Protein 6DRS (pdb70)

Organism: Aspergillus flavus (strain ATCC 200026 / FGSC A1120 / IAM 13836 / NRRL 3357 / JCM 12722 / SRRC 167) (NCBI:txid332952)

B-factor: mean 26.04, std 14.78, range [8.9, 120.55]

Foldseek 3Di:
DDAAEEAEAEWEWDQDPVGTFTFAADPLEGLDPDFVVVVVLVVLQQQDFPDPLAAEEEEEEQSVQVRPDLQCPPPFNHEYEYADQCQPVVVVVNVVSVVSNCVVVVVVVVVCVVVPHDDDDGHGYHYHYAHADVRSVVVCCVPQPPNYGHYYHHDDQVNLVVVVVDDDRWYKYKYKYKFFDADVPHTDGTDHPGTHPDDVCQVVVPQKDWDAQVVVCVSRVHRFHQDWDDRPRMTIHITMITGD

InterPro domains:
  IPR001796 Dihydrofolate reductase domain [PF00186] (25-104)
  IPR001796 Dihydrofolate reductase domain [PS51330] (6-246)
  IPR001796 Dihydrofolate reductase domain [cd00209] (7-228)
  IPR012259 Dihydrofolate reductase [PTHR48069] (8-246)
  IPR017925 Dihydrofolate reductase conserved site [PS00075] (25-48)
  IPR024072 Dihydrofolate reductase-like domain superfamily [G3DSA:3.40.430.10] (3-247)
  IPR024072 Dihydrofolate reductase-like domain superfamily [SSF53597] (24-247)

Nearest PDB structures (foldseek):
  6dtc-assembly1_A  TM=1.003E+00  e=7.204E-50  Aspergillus flavus NRRL3357
  6vcj-assembly4_D  TM=8.812E-01  e=6.730E-15  Homo sapiens
  3ghc-assembly1_A  TM=8.704E-01  e=1.300E-14  Homo sapiens
  3l3r-assembly1_A  TM=8.760E-01  e=2.227E-14  Homo sapiens
  3nxo-assembly1_A  TM=8.693E-01  e=1.976E-14  Homo sapiens

Sequence (244 aa):
PTNPLTLIVATTPIPTREKTLLGIGLNGTTLPWPRIKADMSFFARVTTRPPRPGTTNAMIMGRKTYDSVPKSLRPLGKRINVIVTRDVEGVSKRVAEELKEKRAKMAAAAAAATSAGENKEEGPITDAIVSSGLEAALEDVEEKFKGGLGSVFVIGGAEIYATALGLGGRPVRIVMTNVEKKGVDGEKAVFECDTFFPIDEELLMEKGWRKVSAEEVTEWVGEPVSGEWKDEGEVRIQMVGYERV

Solvent-accessible surface area: 13176 Å² total; per-residue (Å²): 190,88,109,44,0,5,0,7,11,18,0,3,34,25,90,51,233,135,92,35,41,5,0,17,8,41,121,61,83,86,15,16,102,145,7,144,23,16,70,49,7,46,40,104,2,0,25,75,47,74,116,130,50,7,8,0,0,0,0,1,7,86,138,30,2,51,50,21,85,140,62,102,22,0,30,14,113,17,0,1,0,0,17,14,227,70,46,122,35,15,38,156,78,3,61,128,14,23,159,94,30,107,54,89,60,65,66,61,62,64,62,34,77,98,76,73,110,146,184,152,148,42,32,86,7,10,10,29,22,2,77,19,6,115,26,0,16,116,58,0,78,120,118,38,142,56,29,18,13,39,8,10,0,17,1,18,22,113,18,6,47,62,0,25,64,29,74,97,50,79,3,46,0,0,2,2,26,0,32,57,79,33,130,131,74,129,99,66,69,18,129,16,80,48,63,5,55,24,13,54,69,2,74,122,87,159,42,13,86,98,10,54,38,125,49,1,40,121,47,5,47,24,122,15,76,25,114,83,82,96,54,63,143,10,66,0,24,10,6,0,13,51,90,133

Secondary structure (DSSP, 8-state):
-PPPEEEEEEEEEEE-SS-EEEEEEBTTB-SSS--HHHHHHHHHHHH--SSTT-EEEEEEEHHHHHHS-GGG-SPTTSEEEEE-S-HHHHHHHHHHHHHHHHHHHHHHHHHHHHTTPPP------EEEEESSHHHHHHHHHHHHGGGEEEEEEEE-HHHHHHHHHS----EEEEEEEEEEPPSSS-------SEE-S--HHHHTTSSEEEPPHHHHHHHHTS------EEETTEEEEEEEEEE-

Structure (mmCIF, N/CA/C/O backbone):
data_6DRS
#
_entry.id   6DRS
#
_cell.length_a   77.720
_cell.length_b   77.720
_cell.length_c   120.630
_cell.angle_alpha   90.000
_cell.angle_beta   90.000
_cell.angle_gamma   120.000
#
_symmetry.space_group_name_H-M   'P 31 2 1'
#
loop_
_entity.id
_entity.type
_entity.pdbx_description
1 polymer 'Dihydrofolate reductase, putative'
2 non-polymer 'SULFATE ION'
3 non-polymer 3-{[(3R)-7,9-diamino-3-methyl-2,3-dihydrofuro[2,3-f]quinazolin-4-yl]oxy}benzonitrile
4 non-polymer 'NADP NICOTINAMIDE-ADENINE-DINUCLEOTIDE PHOSPHATE'
5 water water
#
loop_
_atom_site.group_PDB
_atom_site.id
_atom_site.type_symbol
_atom_site.label_atom_id
_atom_site.label_alt_id
_atom_site.label_comp_id
_atom_site.label_asym_id
_atom_site.label_entity_id
_atom_site.label_seq_id
_atom_site.pdbx_PDB_ins_code
_atom_site.Cartn_x
_atom_site.Cartn_y
_atom_site.Cartn_z
_atom_site.occupancy
_atom_site.B_iso_or_equiv
_atom_site.auth_seq_id
_atom_site.auth_comp_id
_atom_site.auth_asym_id
_atom_site.auth_atom_id
_atom_site.pdbx_PDB_model_num
ATOM 1 N N . PRO A 1 3 ? 15.908 11.589 -12.193 1.00 52.13 3 PRO A N 1
ATOM 2 C CA . PRO A 1 3 ? 15.465 10.184 -12.156 1.00 51.37 3 PRO A CA 1
ATOM 3 C C . PRO A 1 3 ? 16.422 9.308 -11.325 1.00 52.10 3 PRO A C 1
ATOM 4 O O . PRO A 1 3 ? 17.615 9.624 -11.207 1.00 55.17 3 PRO A O 1
ATOM 8 N N . THR A 1 4 ? 15.913 8.210 -10.767 1.00 51.21 4 THR A N 1
ATOM 9 C CA . THR A 1 4 ? 16.623 7.520 -9.664 1.00 48.23 4 THR A CA 1
ATOM 10 C C . THR A 1 4 ? 17.356 6.264 -10.177 1.00 43.22 4 THR A C 1
ATOM 11 O O . THR A 1 4 ? 16.850 5.536 -11.044 1.00 42.73 4 THR A O 1
ATOM 15 N N . ASN A 1 5 ? 18.556 6.041 -9.637 1.00 36.06 5 ASN A N 1
ATOM 16 C CA . ASN A 1 5 ? 19.521 5.086 -10.179 1.00 37.79 5 ASN A CA 1
ATOM 17 C C . ASN A 1 5 ? 18.952 3.664 -10.135 1.00 35.23 5 ASN A C 1
ATOM 18 O O . ASN A 1 5 ? 18.152 3.340 -9.267 1.00 34.58 5 ASN A O 1
ATOM 23 N N . PRO A 1 6 ? 19.349 2.813 -11.091 1.00 34.64 6 PRO A N 1
ATOM 24 C CA . PRO A 1 6 ? 18.739 1.484 -11.127 1.00 31.69 6 PRO A CA 1
ATOM 25 C C . PRO A 1 6 ? 19.239 0.598 -9.973 1.00 31.00 6 PRO A C 1
ATOM 26 O O . PRO A 1 6 ? 20.379 0.769 -9.478 1.00 31.87 6 PRO A O 1
ATOM 30 N N . LEU A 1 7 ? 18.390 -0.331 -9.545 1.00 28.99 7 LEU A N 1
ATOM 31 C CA . LEU A 1 7 ? 18.793 -1.338 -8.554 1.00 25.96 7 LEU A CA 1
ATOM 32 C C . LEU A 1 7 ? 18.979 -2.674 -9.280 1.00 22.22 7 LEU A C 1
ATOM 33 O O . LEU A 1 7 ? 18.111 -3.108 -10.028 1.00 21.78 7 LEU A O 1
ATOM 38 N N . THR A 1 8 ? 20.138 -3.280 -9.139 1.00 19.01 8 THR A N 1
ATOM 39 C CA . THR A 1 8 ? 20.392 -4.499 -9.875 1.00 18.47 8 THR A CA 1
ATOM 40 C C . THR A 1 8 ? 20.452 -5.671 -8.884 1.00 16.42 8 THR A C 1
ATOM 41 O O . THR A 1 8 ? 21.294 -5.682 -7.993 1.00 15.50 8 THR A O 1
ATOM 45 N N . LEU A 1 9 ? 19.548 -6.633 -9.050 1.00 15.77 9 LEU A N 1
ATOM 46 C CA . LEU A 1 9 ? 19.650 -7.966 -8.422 1.00 14.64 9 LEU A CA 1
ATOM 47 C C . LEU A 1 9 ? 20.546 -8.849 -9.297 1.00 14.29 9 LEU A C 1
ATOM 48 O O . LEU A 1 9 ? 20.367 -8.910 -10.526 1.00 16.60 9 LEU A O 1
ATOM 53 N N . ILE A 1 10 ? 21.544 -9.485 -8.698 1.00 13.10 10 ILE A N 1
ATOM 54 C CA . ILE A 1 10 ? 22.344 -10.438 -9.435 1.00 11.74 10 ILE A CA 1
ATOM 55 C C . ILE A 1 10 ? 22.270 -11.780 -8.709 1.00 11.61 10 ILE A C 1
ATOM 56 O O . ILE A 1 10 ? 22.419 -11.843 -7.460 1.00 11.36 10 ILE A O 1
ATOM 61 N N . VAL A 1 11 ? 22.073 -12.830 -9.498 1.00 11.42 11 VAL A N 1
ATOM 62 C CA . VAL A 1 11 ? 21.709 -14.159 -8.954 1.00 11.43 11 VAL A CA 1
ATOM 63 C C . VAL A 1 11 ? 22.141 -15.231 -9.948 1.00 11.73 11 VAL A C 1
ATOM 64 O O . VAL A 1 11 ? 22.173 -14.971 -11.159 1.00 12.16 11 VAL A O 1
ATOM 68 N N . ALA A 1 12 ? 22.497 -16.415 -9.444 1.00 12.81 12 ALA A N 1
ATOM 69 C CA . ALA A 1 12 ? 22.590 -17.624 -10.278 1.00 14.25 12 ALA A CA 1
ATOM 70 C C . ALA A 1 12 ? 21.394 -18.536 -9.944 1.00 15.79 12 ALA A C 1
ATOM 71 O O . ALA A 1 12 ? 21.074 -18.729 -8.765 1.00 16.80 12 ALA A O 1
ATOM 73 N N . THR A 1 13 ? 20.655 -18.998 -10.958 1.00 16.25 13 THR A N 1
ATOM 74 C CA . THR A 1 13 ? 19.535 -19.919 -10.713 1.00 16.34 13 THR A CA 1
ATOM 75 C C . THR A 1 13 ? 19.721 -21.226 -11.495 1.00 16.60 13 THR A C 1
ATOM 76 O O . THR A 1 13 ? 20.484 -21.278 -12.487 1.00 17.74 13 THR A O 1
ATOM 80 N N . THR A 1 14 ? 19.056 -22.271 -10.981 1.00 15.65 14 THR A N 1
ATOM 81 C CA . THR A 1 14 ? 18.960 -23.575 -11.638 1.00 16.00 14 THR A CA 1
ATOM 82 C C . THR A 1 14 ? 17.471 -23.954 -11.778 1.00 16.98 14 THR A C 1
ATOM 83 O O . THR A 1 14 ? 16.690 -23.810 -10.800 1.00 16.52 14 THR A O 1
ATOM 87 N N . PRO A 1 15 ? 17.041 -24.371 -12.996 1.00 16.08 15 PRO A N 1
ATOM 88 C CA . PRO A 1 15 ? 15.608 -24.677 -13.166 1.00 17.09 15 PRO A CA 1
ATOM 89 C C . PRO A 1 15 ? 15.211 -26.035 -12.563 1.00 16.62 15 PRO A C 1
ATOM 90 O O . PRO A 1 15 ? 15.913 -27.054 -12.765 1.00 18.05 15 PRO A O 1
ATOM 94 N N . ILE A 1 16 ? 14.115 -26.012 -11.819 1.00 16.97 16 ILE A N 1
ATOM 95 C CA . ILE A 1 16 ? 13.501 -27.211 -11.235 1.00 17.19 16 ILE A CA 1
ATOM 96 C C . ILE A 1 16 ? 12.052 -27.321 -11.721 1.00 18.17 16 ILE A C 1
ATOM 97 O O . ILE A 1 16 ? 11.138 -26.666 -11.195 1.00 19.09 16 ILE A O 1
ATOM 102 N N . PRO A 1 17 ? 11.830 -28.154 -12.743 1.00 20.51 17 PRO A N 1
ATOM 103 C CA . PRO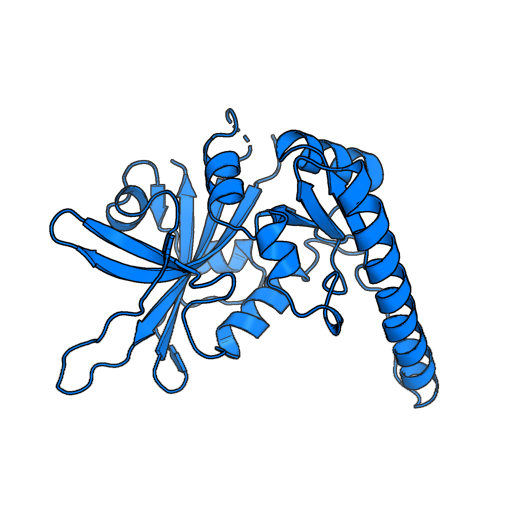 A 1 17 ? 10.442 -28.276 -13.254 1.00 23.04 17 PRO A CA 1
ATOM 104 C C . PRO A 1 17 ? 9.602 -28.968 -12.175 1.00 24.36 17 PRO A C 1
ATOM 105 O O . PRO A 1 17 ? 10.013 -29.994 -11.661 1.00 23.65 17 PRO A O 1
ATOM 109 N N . THR A 1 18 ? 8.500 -28.357 -11.785 1.00 27.96 18 THR A N 1
ATOM 110 C CA . THR A 1 18 ? 7.522 -29.060 -10.971 1.00 33.88 18 THR A CA 1
ATOM 111 C C . THR A 1 18 ? 6.222 -29.164 -11.779 1.00 42.38 18 THR A C 1
ATOM 112 O O . THR A 1 18 ? 6.122 -28.541 -12.849 1.00 45.60 18 THR A O 1
ATOM 116 N N . ARG A 1 19 ? 5.235 -29.917 -11.281 1.00 46.43 19 ARG A N 1
ATOM 117 C CA . ARG A 1 19 ? 3.959 -30.066 -11.994 1.00 49.06 19 ARG A CA 1
ATOM 118 C C . ARG A 1 19 ? 3.366 -28.682 -12.312 1.00 48.00 19 ARG A C 1
ATOM 119 O O . ARG A 1 19 ? 2.945 -28.443 -13.435 1.00 49.71 19 ARG A O 1
ATOM 127 N N . GLU A 1 20 ? 3.381 -27.763 -11.352 1.00 46.86 20 GLU A N 1
ATOM 128 C CA . GLU A 1 20 ? 2.682 -26.471 -11.473 1.00 47.09 20 GLU A CA 1
ATOM 129 C C . GLU A 1 20 ? 3.551 -25.424 -12.193 1.00 45.04 20 GLU A C 1
ATOM 130 O O . GLU A 1 20 ? 3.020 -24.610 -12.929 1.00 45.17 20 GLU A O 1
ATOM 136 N N . LYS A 1 21 ? 4.872 -25.419 -12.001 1.00 42.00 21 LYS A N 1
ATOM 137 C CA . LYS A 1 21 ? 5.724 -24.394 -12.639 1.00 35.45 21 LYS A CA 1
ATOM 138 C C . LYS A 1 21 ? 7.191 -24.808 -12.540 1.00 31.39 21 LYS A C 1
ATOM 139 O O . LYS A 1 21 ? 7.536 -25.673 -11.743 1.00 33.46 21 LYS A O 1
ATOM 145 N N . THR A 1 22 ? 8.042 -24.216 -13.366 1.00 27.04 22 THR A N 1
ATOM 146 C CA . THR A 1 22 ? 9.465 -24.345 -13.159 1.00 24.61 22 THR A CA 1
ATOM 147 C C . THR A 1 22 ? 9.891 -23.390 -12.040 1.00 24.77 22 THR A C 1
ATOM 148 O O . THR A 1 22 ? 9.691 -22.170 -12.138 1.00 27.13 22 THR A O 1
ATOM 152 N N . LEU A 1 23 ? 10.459 -23.950 -10.977 1.00 22.23 23 LEU A N 1
ATOM 153 C CA . LEU A 1 23 ? 11.070 -23.155 -9.901 1.00 20.57 23 LEU A CA 1
ATOM 154 C C . LEU A 1 23 ? 12.515 -22.820 -10.307 1.00 19.94 23 LEU A C 1
ATOM 155 O O . LEU A 1 23 ? 13.108 -23.492 -11.196 1.00 20.51 23 LEU A O 1
ATOM 160 N N . LEU A 1 24 ? 13.065 -21.780 -9.666 1.00 18.37 24 LEU A N 1
ATOM 161 C CA . LEU A 1 24 ? 14.459 -21.350 -9.900 1.00 17.82 24 LEU A CA 1
ATOM 162 C C . LEU A 1 24 ? 15.242 -21.519 -8.586 1.00 16.84 24 LEU A C 1
ATOM 163 O O . LEU A 1 24 ? 15.124 -20.699 -7.672 1.00 17.03 24 LEU A O 1
ATOM 168 N N . GLY A 1 25 ? 15.965 -22.624 -8.470 1.00 15.72 25 GLY A N 1
ATOM 169 C CA . GLY A 1 25 ? 16.619 -22.948 -7.224 1.00 14.86 25 GLY A CA 1
ATOM 170 C C . GLY A 1 25 ? 17.917 -22.163 -7.111 1.00 14.63 25 GLY A C 1
ATOM 171 O O . GLY A 1 25 ? 18.642 -22.029 -8.112 1.00 14.54 25 GLY A O 1
ATOM 172 N N . ILE A 1 26 ? 18.209 -21.661 -5.911 1.00 14.32 26 ILE A N 1
ATOM 173 C CA . ILE A 1 26 ? 19.375 -20.785 -5.695 1.00 15.46 26 ILE A CA 1
ATOM 174 C C . ILE A 1 26 ? 20.238 -21.285 -4.530 1.00 15.71 26 ILE A C 1
ATOM 175 O O . ILE A 1 26 ? 21.419 -20.962 -4.504 1.00 16.98 26 ILE A O 1
ATOM 180 N N . GLY A 1 27 ? 19.694 -22.097 -3.618 1.00 14.47 27 GLY A N 1
ATOM 181 C CA . GLY A 1 27 ? 20.433 -22.461 -2.406 1.00 13.53 27 GLY A CA 1
ATOM 182 C C . GLY A 1 27 ? 19.996 -23.789 -1.800 1.00 13.87 27 GLY A C 1
ATOM 183 O O . GLY A 1 27 ? 18.847 -24.233 -1.979 1.00 14.84 27 GLY A O 1
ATOM 184 N N . LEU A 1 28 ? 20.907 -24.418 -1.069 1.00 13.26 28 LEU A N 1
ATOM 185 C CA . LEU A 1 28 ? 20.644 -25.670 -0.330 1.00 13.32 28 LEU A CA 1
ATOM 186 C C . LEU A 1 28 ? 21.518 -25.651 0.928 1.00 13.18 28 LEU A C 1
ATOM 187 O O . LEU A 1 28 ? 22.738 -25.519 0.813 1.00 12.38 28 LEU A O 1
ATOM 192 N N . ASN A 1 29 ? 20.898 -25.813 2.097 1.00 14.38 29 ASN A N 1
ATOM 193 C CA . ASN A 1 29 ? 21.658 -26.031 3.361 1.00 14.65 29 ASN A CA 1
ATOM 194 C C . ASN A 1 29 ? 22.600 -24.839 3.623 1.00 15.65 29 ASN A C 1
ATOM 195 O O . ASN A 1 29 ? 23.755 -25.039 3.988 1.00 16.11 29 ASN A O 1
ATOM 200 N N . GLY A 1 30 ? 22.122 -23.617 3.372 1.00 16.54 30 GLY A N 1
ATOM 201 C CA . GLY A 1 30 ? 22.870 -22.382 3.647 1.00 17.02 30 GLY A CA 1
ATOM 202 C C . GLY A 1 30 ? 24.046 -22.139 2.705 1.00 17.69 30 GLY A C 1
ATOM 203 O O . GLY A 1 30 ? 24.826 -21.230 2.954 1.00 23.07 30 GLY A O 1
ATOM 204 N N . THR A 1 31 ? 24.220 -22.916 1.652 1.00 15.93 31 THR A N 1
ATOM 205 C CA A THR A 1 31 ? 25.253 -22.676 0.638 0.50 15.99 31 THR A CA 1
ATOM 206 C CA B THR A 1 31 ? 25.235 -22.572 0.640 0.50 15.59 31 THR A CA 1
ATOM 207 C C . THR A 1 31 ? 24.600 -22.681 -0.756 1.00 15.15 31 THR A C 1
ATOM 208 O O . THR A 1 31 ? 23.352 -22.658 -0.883 1.00 14.77 31 THR A O 1
ATOM 215 N N . LEU A 1 32 ? 25.416 -22.733 -1.810 1.00 14.55 32 LEU A N 1
ATOM 216 C CA . LEU A 1 32 ? 24.874 -22.848 -3.183 1.00 14.32 32 LEU A CA 1
ATOM 217 C C . LEU A 1 32 ? 24.504 -24.311 -3.454 1.00 14.53 32 LEU A C 1
ATOM 218 O O . LEU A 1 32 ? 24.985 -25.197 -2.768 1.00 13.85 32 LEU A O 1
ATOM 223 N N . PRO A 1 33 ? 23.648 -24.552 -4.476 1.00 15.02 33 PRO A N 1
ATOM 224 C CA . PRO A 1 33 ? 23.201 -25.918 -4.732 1.00 14.91 33 PRO A CA 1
ATOM 225 C C . PRO A 1 33 ? 24.238 -26.768 -5.476 1.00 15.59 33 PRO A C 1
ATOM 226 O O . PRO A 1 33 ? 24.053 -27.968 -5.553 1.00 16.27 33 PRO A O 1
ATOM 230 N N . TRP A 1 34 ? 25.273 -26.170 -6.064 1.00 14.65 34 TRP A N 1
ATOM 231 C CA . TRP A 1 34 ? 26.109 -26.901 -7.024 1.00 14.60 34 TRP A CA 1
ATOM 232 C C . TRP A 1 34 ? 27.573 -26.822 -6.610 1.00 17.24 34 TRP A C 1
ATOM 233 O O . TRP A 1 34 ? 27.972 -25.903 -5.917 1.00 17.61 34 TRP A O 1
ATOM 244 N N . PRO A 1 35 ? 28.389 -27.742 -7.126 1.00 19.01 35 PRO A N 1
ATOM 245 C CA . PRO A 1 35 ? 29.819 -27.587 -6.948 1.00 19.86 35 PRO A CA 1
ATOM 246 C C . PRO A 1 35 ? 30.236 -26.225 -7.531 1.00 21.23 35 PRO A C 1
ATOM 247 O O . PRO A 1 35 ? 29.506 -25.664 -8.341 1.00 21.53 35 PRO A O 1
ATOM 251 N N . ARG A 1 36 ? 31.413 -25.741 -7.150 1.00 21.18 36 ARG A N 1
ATOM 252 C CA . ARG A 1 36 ? 31.907 -24.424 -7.510 1.00 21.78 36 ARG A CA 1
ATOM 253 C C . ARG A 1 36 ? 31.951 -24.252 -9.037 1.00 19.25 36 ARG A C 1
ATOM 254 O O . ARG A 1 36 ? 32.623 -24.989 -9.748 1.00 16.48 36 ARG A O 1
ATOM 262 N N . ILE A 1 37 ? 31.264 -23.230 -9.536 1.00 18.02 37 ILE A N 1
ATOM 263 C CA . ILE A 1 37 ? 31.409 -22.880 -10.945 1.00 17.09 37 ILE A CA 1
ATOM 264 C C . ILE A 1 37 ? 32.369 -21.687 -11.073 1.00 16.84 37 ILE A C 1
ATOM 265 O O . ILE A 1 37 ? 31.958 -20.538 -10.855 1.00 16.52 37 ILE A O 1
ATOM 270 N N . LYS A 1 38 ? 33.610 -21.928 -11.496 1.00 18.02 38 LYS A N 1
ATOM 271 C CA . LYS A 1 38 ? 34.631 -20.848 -11.598 1.00 20.69 38 LYS A CA 1
ATOM 272 C C . LYS A 1 38 ? 34.149 -19.690 -12.485 1.00 19.28 38 LYS A C 1
ATOM 273 O O . LYS A 1 38 ? 34.350 -18.536 -12.122 1.00 20.26 38 LYS A O 1
ATOM 279 N N . ALA A 1 39 ? 33.522 -19.981 -13.623 1.00 16.89 39 ALA A N 1
ATOM 280 C CA . ALA A 1 39 ? 33.094 -18.908 -14.529 1.00 16.65 39 ALA A CA 1
ATOM 281 C C . ALA A 1 39 ? 31.994 -18.043 -13.878 1.00 15.81 39 ALA A C 1
ATOM 282 O O . ALA A 1 39 ? 31.985 -16.820 -14.054 1.00 15.29 39 ALA A O 1
ATOM 284 N N . ASP A 1 40 ? 31.080 -18.635 -13.114 1.00 13.85 40 ASP A N 1
ATOM 285 C CA . ASP A 1 40 ? 30.048 -17.810 -12.465 1.00 13.59 40 ASP A CA 1
ATOM 286 C C . ASP A 1 40 ? 30.656 -16.934 -11.354 1.00 14.78 40 ASP A C 1
ATOM 287 O O . ASP A 1 40 ? 30.302 -15.764 -11.235 1.00 14.06 40 ASP A O 1
ATOM 292 N N . MET A 1 41 ? 31.546 -17.512 -10.553 1.00 15.89 41 MET A N 1
ATOM 293 C CA . MET A 1 41 ? 32.269 -16.858 -9.459 1.00 18.56 41 MET A CA 1
ATOM 294 C C . MET A 1 41 ? 33.059 -15.649 -9.971 1.00 18.50 41 MET A C 1
ATOM 295 O O . MET A 1 41 ? 33.022 -14.581 -9.361 1.00 17.72 41 MET A O 1
ATOM 300 N N . SER A 1 42 ? 33.841 -15.856 -11.032 1.00 17.09 42 SER A N 1
ATOM 301 C CA . SER A 1 42 ? 34.669 -14.777 -11.516 1.00 16.03 42 SER A CA 1
ATOM 302 C C . SER A 1 42 ? 33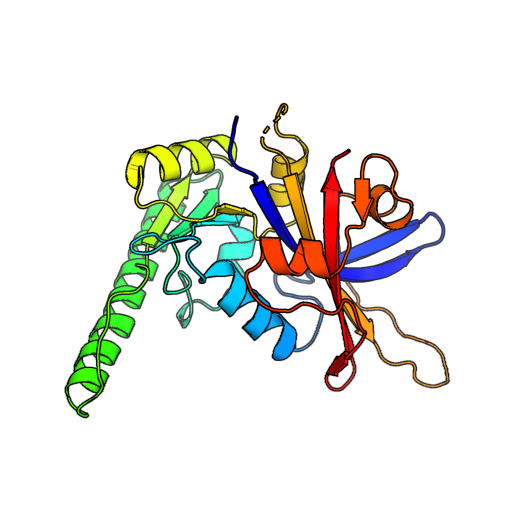.788 -13.680 -12.147 1.00 14.40 42 SER A C 1
ATOM 303 O O . SER A 1 42 ? 34.056 -12.463 -11.997 1.00 13.90 42 SER A O 1
ATOM 306 N N . PHE A 1 43 ? 32.713 -14.104 -12.810 1.00 13.33 43 PHE A N 1
ATOM 307 C CA . PHE A 1 43 ? 31.767 -13.190 -13.394 1.00 12.35 43 PHE A CA 1
ATOM 308 C C . PHE A 1 43 ? 31.120 -12.357 -12.285 1.00 12.48 43 PHE A C 1
ATOM 309 O O . PHE A 1 43 ? 30.996 -11.128 -12.396 1.00 12.15 43 PHE A O 1
ATOM 317 N N . PHE A 1 44 ? 30.699 -13.025 -11.224 1.00 12.39 44 PHE A N 1
ATOM 318 C CA . PHE A 1 44 ? 30.067 -12.323 -10.104 1.00 12.63 44 PHE A CA 1
ATOM 319 C C . PHE A 1 44 ? 31.059 -11.318 -9.506 1.00 12.71 44 PHE A C 1
ATOM 320 O O . PHE A 1 44 ? 30.670 -10.219 -9.165 1.00 12.25 44 PHE A O 1
ATOM 328 N N . ALA A 1 45 ? 32.318 -11.748 -9.376 1.00 12.80 45 ALA A N 1
ATOM 329 C CA . ALA A 1 45 ? 33.346 -10.953 -8.731 1.00 12.91 45 ALA A CA 1
ATOM 330 C C . ALA A 1 45 ? 33.633 -9.704 -9.582 1.00 12.66 45 ALA A C 1
ATOM 331 O O . ALA A 1 45 ? 33.538 -8.580 -9.073 1.00 14.10 45 ALA A O 1
ATOM 333 N N . ARG A 1 46 ? 33.895 -9.900 -10.873 1.00 12.20 46 ARG A N 1
ATOM 334 C CA . ARG A 1 46 ? 34.250 -8.784 -11.783 1.00 11.41 46 ARG A CA 1
ATOM 335 C C . ARG A 1 46 ? 33.096 -7.792 -11.863 1.00 11.10 46 ARG A C 1
ATOM 336 O O . ARG A 1 46 ? 33.311 -6.606 -11.757 1.00 11.64 46 ARG A O 1
ATOM 344 N N . VAL A 1 47 ? 31.881 -8.292 -12.055 1.00 10.40 47 VAL A N 1
ATOM 345 C CA . VAL A 1 47 ? 30.737 -7.437 -12.202 1.00 9.91 47 VAL A CA 1
ATOM 346 C C . VAL A 1 47 ? 30.453 -6.645 -10.923 1.00 10.16 47 VAL A C 1
ATOM 347 O O . VAL A 1 47 ? 30.170 -5.453 -11.009 1.00 10.63 47 VAL A O 1
ATOM 351 N N . THR A 1 48 ? 30.515 -7.272 -9.754 1.00 10.56 48 THR A N 1
ATOM 352 C CA . THR A 1 48 ? 30.088 -6.548 -8.528 1.00 10.45 48 THR A CA 1
ATOM 353 C C . THR A 1 48 ? 31.180 -5.564 -8.099 1.00 10.38 48 THR A C 1
ATOM 354 O O . THR A 1 48 ? 30.898 -4.610 -7.382 1.00 12.31 48 THR A O 1
ATOM 358 N N . THR A 1 49 ? 32.410 -5.795 -8.520 1.00 10.51 49 THR A N 1
ATOM 359 C CA . THR A 1 49 ? 33.557 -4.945 -8.147 1.00 10.87 49 THR A CA 1
ATOM 360 C C . THR A 1 49 ? 33.676 -3.729 -9.080 1.00 11.60 49 THR A C 1
ATOM 361 O O . THR A 1 49 ? 33.945 -2.612 -8.614 1.00 12.05 49 THR A O 1
ATOM 365 N N . ARG A 1 50 ? 33.437 -3.941 -10.371 1.00 11.49 50 ARG A N 1
ATOM 366 C CA . ARG A 1 50 ? 33.710 -2.969 -11.436 1.00 12.23 50 ARG A CA 1
ATOM 367 C C . ARG A 1 50 ? 32.975 -1.637 -11.198 1.00 12.65 50 ARG A C 1
ATOM 368 O O . ARG A 1 50 ? 31.741 -1.567 -11.357 1.00 12.79 50 ARG A O 1
ATOM 376 N N . PRO A 1 51 ? 33.717 -0.543 -10.900 1.00 13.14 51 PRO A N 1
ATOM 377 C CA . PRO A 1 51 ? 33.154 0.804 -10.688 1.00 13.24 51 PRO A CA 1
ATOM 378 C C . PRO A 1 51 ? 32.583 1.376 -11.995 1.00 13.94 51 PRO A C 1
ATOM 379 O O . PRO A 1 51 ? 33.153 1.158 -13.071 1.00 13.52 51 PRO A O 1
ATOM 383 N N . PRO A 1 52 ? 31.440 2.083 -11.910 1.00 14.64 52 PRO A N 1
ATOM 384 C CA . PRO A 1 52 ? 30.826 2.680 -13.099 1.00 16.00 52 PRO A CA 1
ATOM 385 C C . PRO A 1 52 ? 31.568 3.960 -13.529 1.00 18.82 52 PRO A C 1
ATOM 386 O O . PRO A 1 52 ? 31.329 4.453 -14.627 1.00 20.91 52 PRO A O 1
ATOM 390 N N . ARG A 1 53 ? 32.412 4.516 -12.656 1.00 19.89 53 ARG A N 1
ATOM 391 C CA . ARG A 1 53 ? 33.286 5.628 -13.006 1.00 20.87 53 ARG A CA 1
ATOM 392 C C . ARG A 1 53 ? 34.440 5.693 -12.005 1.00 19.76 53 ARG A C 1
ATOM 393 O O . ARG A 1 53 ? 34.361 5.100 -10.935 1.00 19.46 53 ARG A O 1
ATOM 401 N N . PRO A 1 54 ? 35.495 6.452 -12.337 1.00 19.85 54 PRO A N 1
ATOM 402 C CA . PRO A 1 54 ? 36.708 6.431 -11.539 1.00 17.96 54 PRO A CA 1
ATOM 403 C C . PRO A 1 54 ? 36.405 6.969 -10.141 1.00 17.67 54 PRO A C 1
ATOM 404 O O . PRO A 1 54 ? 35.507 7.803 -9.970 1.00 17.28 54 PRO A O 1
ATOM 408 N N . GLY A 1 55 ? 37.108 6.425 -9.152 1.00 18.37 55 GLY A N 1
ATOM 409 C CA . GLY A 1 55 ? 36.998 6.894 -7.774 1.00 18.48 55 GLY A CA 1
ATOM 410 C C . GLY A 1 55 ? 35.689 6.512 -7.106 1.00 18.09 55 GLY A C 1
ATOM 411 O O . GLY A 1 55 ? 35.295 7.185 -6.169 1.00 20.69 55 GLY A O 1
ATOM 412 N N . THR A 1 56 ? 34.991 5.467 -7.568 1.00 16.65 56 THR A N 1
ATOM 413 C CA . THR A 1 56 ? 33.780 5.009 -6.865 1.00 15.20 56 THR A CA 1
ATOM 414 C C . THR A 1 56 ? 33.942 3.546 -6.447 1.00 14.18 56 THR A C 1
ATOM 415 O O . THR A 1 56 ? 34.809 2.829 -6.941 1.00 12.53 56 THR A O 1
ATOM 419 N N . THR A 1 57 ? 33.110 3.140 -5.495 1.00 14.80 57 THR A N 1
ATOM 420 C CA . THR A 1 57 ? 33.116 1.758 -4.998 1.00 14.65 57 THR A CA 1
ATOM 421 C C . THR A 1 57 ? 31.680 1.235 -5.042 1.00 13.94 57 THR A C 1
ATOM 422 O O . THR A 1 57 ? 30.768 1.945 -4.621 1.00 13.67 57 THR A O 1
ATOM 426 N N . ASN A 1 58 ? 31.489 0.019 -5.580 1.00 14.28 58 ASN A N 1
ATOM 427 C CA . ASN A 1 58 ? 30.148 -0.574 -5.608 1.00 14.14 58 ASN A CA 1
ATOM 428 C C . ASN A 1 58 ? 29.818 -1.127 -4.224 1.00 13.95 58 ASN A C 1
ATOM 429 O O . ASN A 1 58 ? 30.753 -1.524 -3.479 1.00 13.54 58 ASN A O 1
ATOM 434 N N . ALA A 1 59 ? 28.517 -1.101 -3.903 1.00 13.16 59 ALA A N 1
ATOM 435 C CA . ALA A 1 59 ? 27.965 -1.746 -2.707 1.00 13.46 59 ALA A CA 1
ATOM 436 C C . ALA A 1 59 ? 27.206 -3.025 -3.121 1.00 14.39 59 ALA A C 1
ATOM 437 O O . ALA A 1 59 ? 26.505 -3.050 -4.172 1.00 14.12 59 ALA A O 1
ATOM 439 N N . MET A 1 60 ? 27.333 -4.074 -2.301 1.00 13.62 60 MET A N 1
ATOM 440 C CA . MET A 1 60 ? 26.467 -5.278 -2.410 1.00 13.39 60 MET A CA 1
ATOM 441 C C . MET A 1 60 ? 25.541 -5.344 -1.187 1.00 13.81 60 MET A C 1
ATOM 442 O O . MET A 1 60 ? 26.002 -5.353 -0.055 1.00 12.95 60 MET A O 1
ATOM 447 N N . ILE A 1 61 ? 24.236 -5.324 -1.400 1.00 14.94 61 ILE A N 1
ATOM 448 C CA . ILE A 1 61 ? 23.348 -5.492 -0.257 1.00 16.08 61 ILE A CA 1
ATOM 449 C C . ILE A 1 61 ? 22.932 -6.966 -0.155 1.00 17.05 61 ILE A C 1
ATOM 450 O O . ILE A 1 61 ? 22.498 -7.555 -1.159 1.00 18.42 61 ILE A O 1
ATOM 455 N N . MET A 1 62 ? 23.111 -7.557 1.035 1.00 15.25 62 MET A N 1
ATOM 456 C CA . MET A 1 62 ? 22.878 -8.993 1.230 1.00 15.73 62 MET A CA 1
ATOM 457 C C . MET A 1 62 ? 22.138 -9.262 2.553 1.00 17.14 62 MET A C 1
ATOM 458 O O . MET A 1 62 ? 22.250 -8.513 3.525 1.00 17.95 62 MET A O 1
ATOM 463 N N . GLY A 1 63 ? 21.365 -10.354 2.597 1.00 18.69 63 GLY A N 1
ATOM 464 C CA . GLY A 1 63 ? 20.803 -10.820 3.870 1.00 16.89 63 GLY A CA 1
ATOM 465 C C . GLY A 1 63 ? 21.890 -11.440 4.742 1.00 16.73 63 GLY A C 1
ATOM 466 O O . GLY A 1 63 ? 22.945 -11.861 4.242 1.00 16.34 63 GLY A O 1
ATOM 467 N N . ARG A 1 64 ? 21.643 -11.505 6.053 1.00 17.39 64 ARG A N 1
ATOM 468 C CA . ARG A 1 64 ? 22.664 -11.992 6.976 1.00 17.76 64 ARG A CA 1
ATOM 469 C C . ARG A 1 64 ? 23.068 -13.439 6.639 1.00 16.77 64 ARG A C 1
ATOM 470 O O . ARG A 1 64 ? 24.241 -13.811 6.805 1.00 16.82 64 ARG A O 1
ATOM 478 N N . LYS A 1 65 ? 22.132 -14.256 6.145 1.00 17.23 65 LYS A N 1
ATOM 479 C CA . LYS A 1 65 ? 22.458 -15.659 5.873 1.00 16.28 65 LYS A CA 1
ATOM 480 C C . LYS A 1 65 ? 23.400 -15.757 4.667 1.00 16.72 65 LYS A C 1
ATOM 481 O O . LYS A 1 65 ? 24.331 -16.588 4.654 1.00 16.04 65 LYS A O 1
ATOM 487 N N . THR A 1 66 ? 23.191 -14.896 3.677 1.00 15.51 66 THR A N 1
ATOM 488 C CA . THR A 1 66 ? 24.084 -14.859 2.520 1.00 15.51 66 THR A CA 1
ATOM 489 C C . THR A 1 66 ? 25.462 -14.366 2.961 1.00 15.03 66 THR A C 1
ATOM 490 O O . THR A 1 66 ? 26.486 -14.934 2.570 1.00 13.22 66 THR A O 1
ATOM 494 N N . TYR A 1 67 ? 25.493 -13.341 3.816 1.00 15.52 67 TYR A N 1
ATOM 495 C CA . TYR A 1 67 ? 26.799 -12.976 4.398 1.00 16.39 67 TYR A CA 1
ATOM 496 C C . TYR A 1 67 ? 27.478 -14.216 4.992 1.00 16.99 67 TYR A C 1
ATOM 497 O O . TYR A 1 67 ? 28.634 -14.493 4.700 1.00 16.25 67 TYR A O 1
ATOM 506 N N . ASP A 1 68 ? 26.736 -14.974 5.804 1.00 19.78 68 ASP A N 1
ATOM 507 C CA . ASP A 1 68 ? 27.297 -16.145 6.516 1.00 20.65 68 ASP A CA 1
ATOM 508 C C . ASP A 1 68 ? 27.712 -17.235 5.524 1.00 20.88 68 ASP A C 1
ATOM 509 O O . ASP A 1 68 ? 28.651 -17.967 5.791 1.00 22.44 68 ASP A O 1
ATOM 514 N N . SER A 1 69 ? 27.041 -17.314 4.378 1.00 21.29 69 SER A N 1
ATOM 515 C CA . SER A 1 69 ? 27.323 -18.335 3.369 1.00 20.66 69 SER A CA 1
ATOM 516 C C . SER A 1 69 ? 28.718 -18.175 2.769 1.00 20.99 69 SER A C 1
ATOM 517 O O . SER A 1 69 ? 29.264 -19.165 2.263 1.00 20.84 69 SER A O 1
ATOM 520 N N . VAL A 1 70 ? 29.279 -16.961 2.799 1.00 19.29 70 VAL A N 1
ATOM 521 C CA . VAL A 1 70 ? 30.656 -16.773 2.328 1.00 20.08 70 VAL A CA 1
ATOM 522 C C . VAL A 1 70 ? 31.598 -17.284 3.417 1.00 18.92 70 VAL A C 1
ATOM 523 O O . VAL A 1 70 ? 31.413 -16.935 4.570 1.00 18.67 70 VAL A O 1
ATOM 527 N N . PRO A 1 71 ? 32.624 -18.056 3.048 1.00 20.12 71 PRO A N 1
ATOM 528 C CA . PRO A 1 71 ? 33.624 -18.549 4.020 1.00 23.24 71 PRO A CA 1
ATOM 529 C C . PRO A 1 71 ? 34.253 -17.382 4.796 1.00 24.53 71 PRO A C 1
ATOM 530 O O . PRO A 1 71 ? 34.436 -16.309 4.224 1.00 25.01 71 PRO A O 1
ATOM 534 N N . LYS A 1 72 ? 34.560 -17.573 6.077 1.00 27.74 72 LYS A N 1
ATOM 535 C CA . LYS A 1 72 ? 34.798 -16.413 6.956 1.00 33.28 72 LYS A CA 1
ATOM 536 C C . LYS A 1 72 ? 36.061 -15.641 6.530 1.00 34.37 72 LYS A C 1
ATOM 537 O O . LYS A 1 72 ? 36.143 -14.407 6.711 1.00 34.36 72 LYS A O 1
ATOM 543 N N . SER A 1 73 ? 37.037 -16.371 5.988 1.00 32.65 73 SER A N 1
ATOM 544 C CA . SER A 1 73 ? 38.339 -15.825 5.646 1.00 32.65 73 SER A CA 1
ATOM 545 C C . SER A 1 73 ? 38.236 -14.931 4.405 1.00 30.81 73 SER A C 1
ATOM 546 O O . SER A 1 73 ? 39.067 -14.049 4.237 1.00 33.27 73 SER A O 1
ATOM 549 N N . LEU A 1 74 ? 37.232 -15.180 3.555 1.00 28.36 74 LEU A N 1
ATOM 550 C CA . LEU A 1 74 ? 37.001 -14.401 2.361 1.00 25.13 74 LEU A CA 1
ATOM 551 C C . LEU A 1 74 ? 36.067 -13.230 2.682 1.00 23.21 74 LEU A C 1
ATOM 552 O O . LEU A 1 74 ? 35.797 -12.400 1.831 1.00 24.61 74 LEU A O 1
ATOM 557 N N . ARG A 1 75 ? 35.576 -13.104 3.897 1.00 20.41 75 ARG A N 1
ATOM 558 C CA . ARG A 1 75 ? 34.595 -12.045 4.050 1.00 20.37 75 ARG A CA 1
ATOM 559 C C . ARG A 1 75 ? 35.042 -11.035 5.127 1.00 20.52 75 ARG A C 1
ATOM 560 O O . ARG A 1 75 ? 35.884 -11.379 5.968 1.00 21.83 75 ARG A O 1
ATOM 568 N N . PRO A 1 76 ? 34.506 -9.800 5.123 1.00 18.29 76 PRO A N 1
ATOM 569 C CA . PRO A 1 76 ? 33.636 -9.241 4.053 1.00 17.47 76 PRO A CA 1
ATOM 570 C C . PRO A 1 76 ? 34.366 -9.217 2.698 1.00 15.96 76 PRO A C 1
ATOM 571 O O . PRO A 1 76 ? 35.586 -9.185 2.656 1.00 15.60 76 PRO A O 1
ATOM 575 N N . LEU A 1 77 ? 33.624 -9.327 1.603 1.00 15.31 77 LEU A N 1
ATOM 576 C CA . LEU A 1 77 ? 34.232 -9.552 0.278 1.00 14.05 77 LEU A CA 1
ATOM 577 C C . LEU A 1 77 ? 34.985 -8.281 -0.174 1.00 14.20 77 LEU A C 1
ATOM 578 O O . LEU A 1 77 ? 34.464 -7.153 -0.070 1.00 13.73 77 LEU A O 1
ATOM 583 N N . GLY A 1 78 ? 36.211 -8.450 -0.652 1.00 13.80 78 GLY A N 1
ATOM 584 C CA . GLY A 1 78 ? 37.093 -7.321 -0.896 1.00 14.54 78 GLY A CA 1
ATOM 585 C C . GLY A 1 78 ? 36.676 -6.461 -2.084 1.00 14.77 78 GLY A C 1
ATOM 586 O O . GLY A 1 78 ? 36.083 -6.929 -3.088 1.00 13.72 78 GLY A O 1
ATOM 587 N N . LYS A 1 79 ? 36.993 -5.168 -1.939 1.00 14.68 79 LYS A N 1
ATOM 588 C CA . LYS A 1 79 ? 36.941 -4.205 -3.025 1.00 14.25 79 LYS A CA 1
ATOM 589 C C . LYS A 1 79 ? 35.500 -3.806 -3.298 1.00 13.59 79 LYS A C 1
ATOM 590 O O . LYS A 1 79 ? 35.224 -3.204 -4.348 1.00 14.97 79 LYS A O 1
ATOM 596 N N . ARG A 1 80 ? 34.618 -4.110 -2.357 1.00 12.51 80 ARG A N 1
ATOM 597 C CA . ARG A 1 80 ? 33.259 -3.623 -2.440 1.00 12.97 80 ARG A CA 1
ATOM 598 C C . ARG A 1 80 ? 32.802 -3.154 -1.050 1.00 12.89 80 ARG A C 1
ATOM 599 O O . ARG A 1 80 ? 33.428 -3.456 -0.045 1.00 13.99 80 ARG A O 1
ATOM 607 N N . ILE A 1 81 ? 31.719 -2.424 -0.998 1.00 12.30 81 ILE A N 1
ATOM 608 C CA . ILE A 1 81 ? 31.060 -2.121 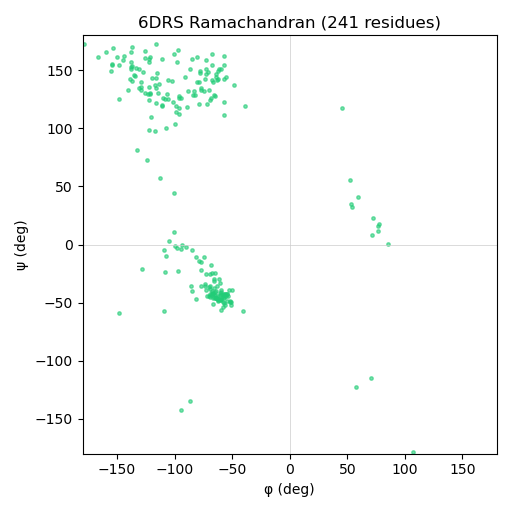0.270 1.00 12.87 81 ILE A CA 1
ATOM 609 C C . ILE A 1 81 ? 30.041 -3.246 0.530 1.00 12.95 81 ILE A C 1
ATOM 610 O O . ILE A 1 81 ? 29.153 -3.484 -0.294 1.00 12.73 81 ILE A O 1
ATOM 615 N N . ASN A 1 82 ? 30.220 -3.985 1.614 1.00 13.40 82 ASN A N 1
ATOM 616 C CA . ASN A 1 82 ? 29.344 -5.066 1.947 1.00 13.77 82 ASN A CA 1
ATOM 617 C C . ASN A 1 82 ? 28.284 -4.523 2.896 1.00 14.77 82 ASN A C 1
ATOM 618 O O . ASN A 1 82 ? 28.614 -3.870 3.894 1.00 15.82 82 ASN A O 1
ATOM 623 N N . VAL A 1 83 ? 27.017 -4.726 2.561 1.00 15.57 83 VAL A N 1
ATOM 624 C CA . VAL A 1 83 ? 25.953 -4.195 3.409 1.00 16.23 83 VAL A CA 1
ATOM 625 C C . VAL A 1 83 ? 25.083 -5.357 3.893 1.00 17.80 83 VAL A C 1
ATOM 626 O O . VAL A 1 83 ? 24.361 -5.957 3.090 1.00 20.26 83 VAL A O 1
ATOM 630 N N . ILE A 1 84 ? 25.172 -5.678 5.183 1.00 17.47 84 ILE A N 1
ATOM 631 C CA . ILE A 1 84 ? 24.531 -6.887 5.736 1.00 18.76 84 ILE A CA 1
ATOM 632 C C . ILE A 1 84 ? 23.211 -6.487 6.396 1.00 19.41 84 ILE A C 1
ATOM 633 O O . ILE A 1 84 ? 23.213 -5.683 7.327 1.00 19.74 84 ILE A O 1
ATOM 638 N N . VAL A 1 85 ? 22.098 -7.039 5.890 1.00 20.18 85 VAL A N 1
ATOM 639 C CA . VAL A 1 85 ? 20.750 -6.715 6.399 1.00 21.38 85 VAL A CA 1
ATOM 640 C C . VAL A 1 85 ? 20.311 -7.772 7.419 1.00 22.67 85 VAL A C 1
ATOM 641 O O . VAL A 1 85 ? 20.314 -8.973 7.127 1.00 21.01 85 VAL A O 1
ATOM 645 N N . THR A 1 86 ? 19.931 -7.286 8.607 1.00 24.06 86 THR A N 1
ATOM 646 C CA . THR A 1 86 ? 19.681 -8.142 9.763 1.00 26.86 86 THR A CA 1
ATOM 647 C C . THR A 1 86 ? 18.627 -7.506 10.673 1.00 28.16 86 THR A C 1
ATOM 648 O O . THR A 1 86 ? 18.336 -6.299 10.603 1.00 27.15 86 THR A O 1
ATOM 652 N N . ARG A 1 87 ? 18.045 -8.345 11.523 1.00 29.37 87 ARG A N 1
ATOM 653 C CA . ARG A 1 87 ? 17.131 -7.849 12.553 1.00 29.38 87 ARG A CA 1
ATOM 654 C C . ARG A 1 87 ? 17.866 -7.754 13.898 1.00 28.51 87 ARG A C 1
ATOM 655 O O . ARG A 1 87 ? 17.278 -7.348 14.885 1.00 29.35 87 ARG A O 1
ATOM 663 N N . ASP A 1 88 ? 19.140 -8.129 13.941 1.00 26.50 88 ASP A N 1
ATOM 664 C CA . ASP A 1 88 ? 19.921 -7.949 15.147 1.00 26.94 88 ASP A CA 1
ATOM 665 C C . ASP A 1 88 ? 21.185 -7.124 14.826 1.00 25.67 88 ASP A C 1
ATOM 666 O O . ASP A 1 88 ? 22.333 -7.649 14.825 1.00 22.19 88 ASP A O 1
ATOM 671 N N . VAL A 1 89 ? 20.974 -5.817 14.586 1.00 27.90 89 VAL A N 1
ATOM 672 C CA . VAL A 1 89 ? 22.065 -4.919 14.147 1.00 27.13 89 VAL A CA 1
ATOM 673 C C . VAL A 1 89 ? 23.191 -4.956 15.178 1.00 27.57 89 VAL A C 1
ATOM 674 O O . VAL A 1 89 ? 24.375 -5.070 14.820 1.00 25.99 89 VAL A O 1
ATOM 678 N N . GLU A 1 90 ? 22.788 -4.916 16.448 1.00 29.40 90 GLU A N 1
ATOM 679 C CA . GLU A 1 90 ? 23.708 -4.775 17.582 1.00 32.70 90 GLU A CA 1
ATOM 680 C C . GLU A 1 90 ? 24.695 -5.944 17.584 1.00 29.35 90 GLU A C 1
ATOM 681 O O . GLU A 1 90 ? 25.911 -5.724 17.546 1.00 28.85 90 GLU A O 1
ATOM 687 N N . GLY A 1 91 ? 24.162 -7.171 17.609 1.00 26.43 91 GLY A N 1
ATOM 688 C CA . GLY A 1 91 ? 24.994 -8.364 17.718 1.00 25.24 91 GLY A CA 1
ATOM 689 C C . GLY A 1 91 ? 25.819 -8.593 16.466 1.00 24.84 91 GLY A C 1
ATOM 690 O O . GLY A 1 91 ? 27.017 -8.897 16.544 1.00 26.75 91 GLY A O 1
ATOM 691 N N . VAL A 1 92 ? 25.179 -8.424 15.308 1.00 26.05 92 VAL A N 1
ATOM 692 C CA . VAL A 1 92 ? 25.817 -8.715 14.006 1.00 24.97 92 VAL A CA 1
ATOM 693 C C . VAL A 1 92 ? 26.907 -7.660 13.706 1.00 23.56 92 VAL A C 1
ATOM 694 O O . VAL A 1 92 ? 28.035 -8.013 13.288 1.00 23.23 92 VAL A O 1
ATOM 698 N N . SER A 1 93 ? 26.590 -6.380 13.955 1.00 23.36 93 SER A N 1
ATOM 699 C CA . SER A 1 93 ? 27.599 -5.278 13.945 1.00 25.19 93 SER A CA 1
ATOM 700 C C . SER A 1 93 ? 28.912 -5.717 14.599 1.00 26.45 93 SER A C 1
ATOM 701 O O . SER A 1 93 ? 29.959 -5.641 13.953 1.00 27.32 93 SER A O 1
ATOM 704 N N . LYS A 1 94 ? 28.868 -6.172 15.863 1.00 26.22 94 LYS A N 1
ATOM 705 C CA . LYS A 1 94 ? 30.121 -6.501 16.565 1.00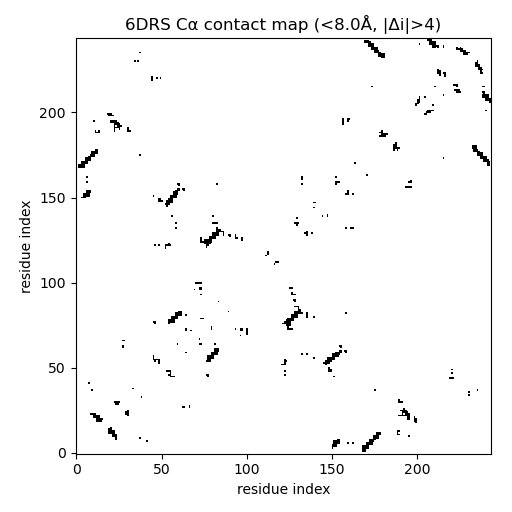 26.56 94 LYS A CA 1
ATOM 706 C C . LYS A 1 94 ? 30.902 -7.558 15.787 1.00 26.19 94 LYS A C 1
ATOM 707 O O . LYS A 1 94 ? 32.140 -7.471 15.655 1.00 25.90 94 LYS A O 1
ATOM 713 N N . ARG A 1 95 ? 30.193 -8.564 15.279 1.00 25.05 95 ARG A N 1
ATOM 714 C CA . ARG A 1 95 ? 30.887 -9.676 14.617 1.00 22.81 95 ARG A CA 1
ATOM 715 C C . ARG A 1 95 ? 31.426 -9.210 13.249 1.00 21.41 95 ARG A C 1
ATOM 716 O O . ARG A 1 95 ? 32.516 -9.614 12.837 1.00 22.44 95 ARG A O 1
ATOM 724 N N . VAL A 1 96 ? 30.651 -8.395 12.531 1.00 21.21 96 VAL A N 1
ATOM 725 C CA . VAL A 1 96 ? 31.083 -7.910 11.191 1.00 20.78 96 VAL A CA 1
ATOM 726 C C . VAL A 1 96 ? 32.321 -7.008 11.379 1.00 21.36 96 VAL A C 1
ATOM 727 O O . VAL A 1 96 ? 33.355 -7.211 10.703 1.00 19.89 96 VAL A O 1
ATOM 731 N N . ALA A 1 97 ? 32.246 -6.104 12.377 1.00 21.14 97 ALA A N 1
ATOM 732 C CA . ALA A 1 97 ? 33.365 -5.200 12.716 1.00 22.65 97 ALA A CA 1
ATOM 733 C C . ALA A 1 97 ? 34.621 -6.031 12.939 1.00 23.90 97 ALA A C 1
ATOM 734 O O . ALA A 1 97 ? 35.702 -5.686 12.473 1.00 27.06 97 ALA A O 1
ATOM 736 N N . GLU A 1 98 ? 34.447 -7.174 13.583 1.00 25.18 98 GLU A N 1
ATOM 737 C CA . GLU A 1 98 ? 35.583 -8.012 13.894 1.00 24.31 98 GLU A CA 1
ATOM 738 C C . GLU A 1 98 ? 36.142 -8.621 12.608 1.00 22.87 98 GLU A C 1
ATOM 739 O O . GLU A 1 98 ? 37.363 -8.655 12.413 1.00 22.74 98 GLU A O 1
ATOM 745 N N . GLU A 1 99 ? 35.249 -9.125 11.756 1.00 21.41 99 GLU A N 1
ATOM 746 C CA . GLU A 1 99 ? 35.649 -9.814 10.519 1.00 20.78 99 GLU A CA 1
ATOM 747 C C . GLU A 1 99 ? 36.288 -8.807 9.547 1.00 18.45 99 GLU A C 1
ATOM 748 O O . GLU A 1 99 ? 37.317 -9.090 8.921 1.00 17.86 99 GLU A O 1
ATOM 754 N N . LEU A 1 100 ? 35.697 -7.624 9.450 1.00 17.22 100 LEU A N 1
ATOM 755 C CA . LEU A 1 100 ? 36.306 -6.500 8.673 1.00 17.68 100 LEU A CA 1
ATOM 756 C C . LEU A 1 100 ? 37.765 -6.236 9.097 1.00 17.53 100 LEU A C 1
ATOM 757 O O . LEU A 1 100 ? 38.669 -6.183 8.252 1.00 17.51 100 LEU A O 1
ATOM 762 N N . LYS A 1 101 ? 38.003 -6.111 10.403 1.00 18.20 101 LYS A N 1
ATOM 763 C CA . LYS A 1 101 ? 39.344 -5.836 10.960 1.00 18.38 101 LYS A CA 1
ATOM 764 C C . LYS A 1 101 ? 40.340 -6.940 10.566 1.00 18.08 101 LYS A C 1
ATOM 765 O O . LYS A 1 101 ? 41.511 -6.662 10.262 1.00 16.74 101 LYS A O 1
ATOM 771 N N . GLU A 1 102 ? 39.907 -8.193 10.607 1.00 18.92 102 GLU A N 1
ATOM 772 C CA . GLU A 1 102 ? 40.773 -9.309 10.190 1.00 20.38 102 GL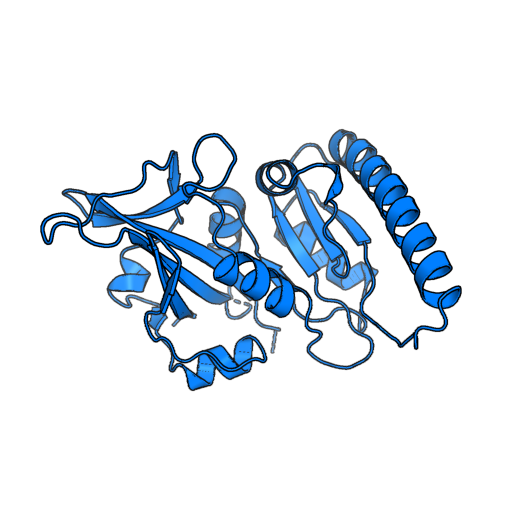U A CA 1
ATOM 773 C C . GLU A 1 102 ? 41.067 -9.180 8.683 1.00 21.12 102 GLU A C 1
ATOM 774 O O . GLU A 1 102 ? 42.199 -9.411 8.190 1.00 20.22 102 GLU A O 1
ATOM 780 N N . LYS A 1 103 ? 40.025 -8.815 7.933 1.00 21.90 103 LYS A N 1
ATOM 781 C CA . LYS A 1 103 ? 40.136 -8.680 6.472 1.00 21.70 103 LYS A CA 1
ATOM 782 C C . LYS A 1 103 ? 41.139 -7.561 6.135 1.00 21.03 103 LYS A C 1
ATOM 783 O O . LYS A 1 103 ? 42.043 -7.711 5.287 1.00 19.87 103 LYS A O 1
ATOM 789 N N . ARG A 1 104 ? 40.981 -6.440 6.829 1.00 21.14 104 ARG A N 1
ATOM 790 C CA . ARG A 1 104 ? 41.888 -5.273 6.648 1.00 21.27 104 ARG A CA 1
ATOM 791 C C . ARG A 1 104 ? 43.331 -5.729 6.838 1.00 21.16 104 ARG A C 1
ATOM 792 O O . ARG A 1 104 ? 44.209 -5.366 6.038 1.00 20.61 104 ARG A O 1
ATOM 800 N N . ALA A 1 105 ? 43.525 -6.568 7.864 1.00 22.05 105 ALA A N 1
ATOM 801 C CA . ALA A 1 105 ? 44.836 -7.106 8.202 1.00 23.91 105 ALA A CA 1
ATOM 802 C C . ALA A 1 105 ? 45.373 -7.957 7.055 1.00 23.21 105 ALA A C 1
ATOM 803 O O . ALA A 1 105 ? 46.519 -7.795 6.650 1.00 24.59 105 ALA A O 1
ATOM 805 N N . LYS A 1 106 ? 44.557 -8.867 6.537 1.00 24.33 106 LYS A N 1
ATOM 806 C CA . LYS A 1 106 ? 44.987 -9.680 5.381 1.00 24.84 106 LYS A CA 1
ATOM 807 C C . LYS A 1 106 ? 45.322 -8.759 4.201 1.00 22.10 106 LYS A C 1
ATOM 808 O O . LYS A 1 106 ? 46.350 -8.907 3.555 1.00 22.36 106 LYS A O 1
ATOM 814 N N . MET A 1 107 ? 44.452 -7.805 3.912 1.00 21.70 107 MET A N 1
ATOM 815 C CA . MET A 1 107 ? 44.654 -7.015 2.696 1.00 22.67 107 MET A CA 1
ATOM 816 C C . MET A 1 107 ? 45.889 -6.113 2.832 1.00 23.53 107 MET A C 1
ATOM 817 O O . MET A 1 107 ? 46.646 -5.984 1.865 1.00 25.96 107 MET A O 1
ATOM 822 N N . ALA A 1 108 ? 46.120 -5.538 4.021 1.00 23.55 108 ALA A N 1
ATOM 823 C CA . ALA A 1 108 ? 47.311 -4.692 4.269 1.00 23.13 108 ALA A CA 1
ATOM 824 C C . ALA A 1 108 ? 48.601 -5.501 4.060 1.00 23.63 108 ALA A C 1
ATOM 825 O O . ALA A 1 108 ? 49.518 -5.070 3.337 1.00 24.31 108 ALA A O 1
ATOM 827 N N . ALA A 1 109 ? 48.659 -6.704 4.622 1.00 23.86 109 ALA A N 1
ATOM 828 C CA . ALA A 1 109 ? 49.846 -7.544 4.479 1.00 23.93 109 ALA A CA 1
ATOM 829 C C . ALA A 1 109 ? 50.139 -7.849 2.998 1.00 23.85 109 ALA A C 1
ATOM 830 O O . ALA A 1 109 ? 51.298 -7.833 2.560 1.00 24.96 109 ALA A O 1
ATOM 832 N N . ALA A 1 110 ? 49.087 -8.091 2.220 1.00 24.56 110 ALA A N 1
ATOM 833 C CA . ALA A 1 110 ? 49.209 -8.375 0.794 1.00 25.20 110 ALA A CA 1
ATOM 834 C C . ALA A 1 110 ? 49.712 -7.130 0.051 1.00 25.45 110 ALA A C 1
ATOM 835 O O . ALA A 1 110 ? 50.579 -7.249 -0.813 1.00 25.27 110 ALA A O 1
ATOM 837 N N . ALA A 1 111 ? 49.194 -5.946 0.399 1.00 25.12 111 ALA A N 1
ATOM 838 C CA . ALA A 1 111 ? 49.639 -4.686 -0.234 1.00 24.13 111 ALA A CA 1
ATOM 839 C C . ALA A 1 111 ? 51.133 -4.441 0.038 1.00 24.54 111 ALA A C 1
ATOM 840 O O . ALA A 1 111 ? 51.910 -4.187 -0.884 1.00 26.89 111 ALA A O 1
ATOM 842 N N . ALA A 1 112 ? 51.542 -4.576 1.287 1.00 25.52 112 ALA A N 1
ATOM 843 C CA . ALA A 1 112 ? 52.946 -4.464 1.669 1.00 26.98 112 ALA A CA 1
ATOM 844 C C . ALA A 1 112 ? 53.811 -5.467 0.888 1.00 32.27 112 ALA A C 1
ATOM 845 O O . ALA A 1 112 ? 54.875 -5.098 0.363 1.00 33.15 112 ALA A O 1
ATOM 847 N N . ALA A 1 113 ? 53.371 -6.724 0.790 1.00 36.14 113 ALA A N 1
ATOM 848 C CA . ALA A 1 113 ? 54.132 -7.726 0.027 1.00 35.93 113 ALA A CA 1
ATOM 849 C C . ALA A 1 113 ? 54.170 -7.346 -1.461 1.00 36.49 113 ALA A C 1
ATOM 850 O O . ALA A 1 113 ? 55.236 -7.395 -2.083 1.00 37.91 113 ALA A O 1
ATOM 852 N N . ALA A 1 114 ? 53.028 -6.962 -2.030 1.00 34.72 114 ALA A N 1
ATOM 853 C CA . ALA A 1 114 ? 52.959 -6.607 -3.453 1.00 36.44 114 ALA A CA 1
ATOM 854 C C . ALA A 1 114 ? 53.928 -5.453 -3.771 1.00 42.95 114 ALA A C 1
ATOM 855 O O . ALA A 1 114 ? 54.710 -5.533 -4.735 1.00 46.14 114 ALA A O 1
ATOM 857 N N . THR A 1 115 ? 53.863 -4.384 -2.969 1.00 43.80 115 THR A N 1
ATOM 858 C CA . THR A 1 115 ? 54.808 -3.269 -3.017 1.00 42.96 115 THR A CA 1
ATOM 859 C C . THR A 1 115 ? 56.242 -3.815 -2.964 1.00 45.95 115 THR A C 1
ATOM 860 O O . THR A 1 115 ? 57.072 -3.487 -3.817 1.00 50.60 115 THR A O 1
ATOM 864 N N . SER A 1 116 ? 56.510 -4.663 -1.973 1.00 47.79 116 SER A N 1
ATOM 865 C CA . SER A 1 116 ? 57.856 -5.153 -1.693 1.00 50.64 116 SER A CA 1
ATOM 866 C C . SER A 1 116 ? 58.431 -5.949 -2.877 1.00 52.14 116 SER A C 1
ATOM 867 O O . SER A 1 116 ? 59.641 -5.979 -3.079 1.00 45.98 116 SER A O 1
ATOM 870 N N . ALA A 1 117 ? 57.573 -6.600 -3.654 1.00 56.90 117 ALA A N 1
ATOM 871 C CA . ALA A 1 117 ? 58.023 -7.304 -4.855 1.00 60.07 117 ALA A CA 1
ATOM 872 C C . ALA A 1 117 ? 57.733 -6.452 -6.102 1.00 60.35 117 ALA A C 1
ATOM 873 O O . ALA A 1 117 ? 57.219 -6.943 -7.107 1.00 62.05 117 ALA A O 1
ATOM 875 N N . GLY A 1 118 ? 58.033 -5.160 -5.992 1.00 61.36 118 GLY A N 1
ATOM 876 C CA . GLY A 1 118 ? 58.080 -4.214 -7.113 1.00 57.12 118 GLY A CA 1
ATOM 877 C C . GLY A 1 118 ? 56.831 -4.169 -7.984 1.00 57.82 118 GLY A C 1
ATOM 878 O O . GLY A 1 118 ? 56.956 -3.928 -9.181 1.00 54.35 118 GLY A O 1
ATOM 879 N N . GLU A 1 119 ? 55.630 -4.334 -7.423 1.00 62.63 119 GLU A N 1
ATOM 880 C CA . GLU A 1 119 ? 54.396 -4.290 -8.247 1.00 63.82 119 GLU A CA 1
ATOM 881 C C . GLU A 1 119 ? 53.828 -2.864 -8.324 1.00 64.06 119 GLU A C 1
ATOM 882 O O . GLU A 1 119 ? 53.888 -2.116 -7.354 1.00 62.06 119 GLU A O 1
ATOM 888 N N . ASN A 1 120 ? 53.264 -2.510 -9.483 1.00 65.87 120 ASN A N 1
ATOM 889 C CA . ASN A 1 120 ? 52.657 -1.192 -9.717 1.00 67.19 120 ASN A CA 1
ATOM 890 C C . ASN A 1 120 ? 51.340 -1.095 -8.945 1.00 66.24 120 ASN A C 1
ATOM 891 O O . ASN A 1 120 ? 50.443 -1.894 -9.181 1.00 76.50 120 ASN A O 1
ATOM 896 N N . LYS A 1 121 ? 51.210 -0.126 -8.045 1.00 61.00 121 LYS A N 1
ATOM 897 C CA . LYS A 1 121 ? 49.919 0.071 -7.382 1.00 57.90 121 LYS A CA 1
ATOM 898 C C . LYS A 1 121 ? 49.157 1.208 -8.083 1.00 57.41 121 LYS A C 1
ATOM 899 O O . LYS A 1 121 ? 49.747 2.054 -8.771 1.00 50.91 121 LYS A O 1
ATOM 905 N N . GLU A 1 122 ? 47.836 1.189 -7.925 1.00 56.02 122 GLU A N 1
ATOM 906 C CA . GLU A 1 122 ? 46.952 2.142 -8.590 1.00 53.03 122 GLU A CA 1
ATOM 907 C C . GLU A 1 122 ? 45.669 2.285 -7.765 1.00 42.49 122 GLU A C 1
ATOM 908 O O . GLU A 1 122 ? 45.288 1.381 -7.033 1.00 40.21 122 GLU A O 1
ATOM 914 N N . GLU A 1 123 ? 45.019 3.428 -7.917 1.00 37.57 123 GLU A N 1
ATOM 915 C CA . GLU A 1 123 ? 43.705 3.664 -7.342 1.00 37.62 123 GLU A CA 1
ATOM 916 C C . GLU A 1 123 ? 42.779 2.477 -7.673 1.00 34.93 123 GLU A C 1
ATOM 917 O O . GLU A 1 123 ? 42.798 1.929 -8.783 1.00 34.47 123 GLU A O 1
ATOM 923 N N . GLY A 1 124 ? 42.006 2.061 -6.677 1.00 29.07 124 GLY A N 1
ATOM 924 C CA . GLY A 1 124 ? 41.023 1.011 -6.812 1.00 22.76 124 GLY A CA 1
ATOM 925 C C . GLY A 1 124 ? 39.918 1.208 -5.797 1.00 20.28 124 GLY A C 1
ATOM 926 O O . GLY A 1 124 ? 40.024 2.056 -4.893 1.00 21.31 124 GLY A O 1
ATOM 927 N N . PRO A 1 125 ? 38.835 0.453 -5.943 1.00 18.55 125 PRO A N 1
ATOM 928 C CA . PRO A 1 125 ? 37.678 0.584 -5.047 1.00 17.41 125 PRO A CA 1
ATOM 929 C C . PRO A 1 125 ? 38.022 0.125 -3.622 1.00 16.46 125 PRO A C 1
ATOM 930 O O . PRO A 1 125 ? 38.943 -0.676 -3.446 1.00 16.55 125 PRO A O 1
ATOM 934 N N . ILE A 1 126 ? 37.312 0.632 -2.626 1.00 16.47 126 ILE A N 1
ATOM 935 C CA . ILE A 1 126 ? 37.731 0.340 -1.252 1.00 17.80 126 ILE A CA 1
ATOM 936 C C . ILE A 1 126 ? 36.919 -0.842 -0.699 1.00 18.69 126 ILE A C 1
ATOM 937 O O . ILE A 1 126 ? 35.952 -1.273 -1.312 1.00 18.31 126 ILE A O 1
ATOM 942 N N . THR A 1 127 ? 37.345 -1.399 0.428 1.00 19.20 127 THR A N 1
ATOM 943 C CA . THR A 1 127 ? 36.616 -2.510 1.069 1.00 17.40 127 THR A CA 1
ATOM 944 C C . THR A 1 127 ? 35.983 -1.991 2.359 1.00 17.92 127 THR A C 1
ATOM 945 O O . THR A 1 127 ? 36.693 -1.407 3.198 1.00 17.09 127 THR A O 1
ATOM 949 N N . ASP A 1 128 ? 34.676 -2.182 2.504 1.00 17.14 128 ASP A N 1
ATOM 950 C CA . ASP A 1 128 ? 34.003 -1.826 3.729 1.00 19.11 128 ASP A CA 1
ATOM 951 C C . ASP A 1 128 ? 32.893 -2.850 4.035 1.00 20.78 128 ASP A C 1
ATOM 952 O O . ASP A 1 128 ? 32.440 -3.569 3.134 1.00 20.51 128 ASP A O 1
ATOM 957 N N . ALA A 1 129 ? 32.425 -2.874 5.289 1.00 19.85 129 ALA A N 1
ATOM 958 C CA . ALA A 1 129 ? 31.240 -3.636 5.672 1.00 20.52 129 ALA A CA 1
ATOM 959 C C . ALA A 1 129 ? 30.430 -2.817 6.665 1.00 21.82 129 ALA A C 1
ATOM 960 O O . ALA A 1 129 ? 30.996 -2.276 7.605 1.00 24.35 129 ALA A O 1
ATOM 962 N N . ILE A 1 130 ? 29.129 -2.740 6.437 1.00 21.57 130 ILE A N 1
ATOM 963 C CA . ILE A 1 130 ? 28.229 -2.074 7.354 1.00 22.82 130 ILE A CA 1
ATOM 964 C C . ILE A 1 130 ? 26.950 -2.912 7.519 1.00 21.70 130 ILE A C 1
ATOM 965 O O . ILE A 1 130 ? 26.581 -3.693 6.635 1.00 19.50 130 ILE A O 1
ATOM 970 N N . VAL A 1 131 ? 26.256 -2.710 8.637 1.00 19.65 131 VAL A N 1
ATOM 971 C CA . VAL A 1 131 ? 25.102 -3.542 8.992 1.00 19.87 131 VAL A CA 1
ATOM 972 C C . VAL A 1 131 ? 23.888 -2.629 9.125 1.00 19.81 131 VAL A C 1
ATOM 973 O O . VAL A 1 131 ? 23.994 -1.653 9.793 1.00 19.98 131 VAL A O 1
ATOM 977 N N . SER A 1 132 ? 22.772 -2.952 8.477 1.00 20.64 132 SER A N 1
ATOM 978 C CA . SER A 1 132 ? 21.568 -2.146 8.486 1.00 21.48 132 SER A CA 1
ATOM 979 C C . SER A 1 132 ? 20.390 -3.011 8.927 1.00 22.20 132 SER A C 1
ATOM 980 O O . SER A 1 132 ? 20.469 -4.243 8.883 1.00 22.63 132 SER A O 1
ATOM 983 N N . SER A 1 133 ? 19.292 -2.343 9.253 1.00 22.62 133 SER A N 1
ATOM 984 C CA . SER A 1 133 ? 18.116 -2.953 9.879 1.00 24.71 133 SER A CA 1
ATOM 985 C C . SER A 1 133 ? 17.084 -3.360 8.813 1.00 25.91 133 SER A C 1
ATOM 986 O O . SER A 1 133 ? 16.011 -3.902 9.128 1.00 27.38 133 SER A O 1
ATOM 989 N N . GLY A 1 134 ? 17.400 -3.091 7.553 1.00 24.45 134 GLY A N 1
ATOM 990 C CA . GLY A 1 134 ? 16.481 -3.352 6.471 1.00 25.18 134 GLY A CA 1
ATOM 991 C C . GLY A 1 134 ? 17.100 -2.994 5.131 1.00 27.05 134 GLY A C 1
ATOM 992 O O . GLY A 1 134 ? 18.202 -2.426 5.069 1.00 26.37 134 GLY A O 1
ATOM 993 N N . LEU A 1 135 ? 16.396 -3.338 4.060 1.00 27.88 135 LEU A N 1
ATOM 994 C CA . LEU A 1 135 ? 16.876 -3.061 2.708 1.00 30.29 135 LEU A CA 1
ATOM 995 C C . LEU A 1 135 ? 16.784 -1.559 2.419 1.00 33.17 135 LEU A C 1
ATOM 996 O O . LEU A 1 135 ? 17.714 -0.982 1.826 1.00 37.92 135 LEU A O 1
ATOM 1001 N N . GLU A 1 136 ? 15.669 -0.939 2.791 1.00 31.47 136 GLU A N 1
ATOM 1002 C CA . GLU A 1 136 ? 15.519 0.494 2.582 1.00 35.12 136 GLU A CA 1
ATOM 1003 C C . GLU A 1 136 ? 16.577 1.214 3.428 1.00 35.35 136 GLU A C 1
ATOM 1004 O O . GLU A 1 136 ? 17.268 2.103 2.942 1.00 35.54 136 GLU A O 1
ATOM 1010 N N . ALA A 1 137 ? 16.707 0.786 4.680 1.00 33.11 137 ALA A N 1
ATOM 1011 C CA . ALA A 1 137 ? 17.721 1.294 5.589 1.00 30.64 137 ALA A CA 1
ATOM 1012 C C . ALA A 1 137 ? 19.115 1.138 4.974 1.00 29.66 137 ALA A C 1
ATOM 1013 O O . ALA A 1 137 ? 19.921 2.059 5.076 1.00 30.10 137 ALA A O 1
ATOM 1015 N N . ALA A 1 138 ? 19.401 -0.026 4.379 1.00 26.06 138 ALA A N 1
ATOM 1016 C CA . ALA A 1 138 ? 20.698 -0.288 3.740 1.00 24.74 138 ALA A CA 1
ATOM 1017 C C . ALA A 1 138 ? 20.954 0.722 2.612 1.00 23.06 138 ALA A C 1
ATOM 1018 O O . ALA A 1 138 ? 22.048 1.313 2.516 1.00 22.09 138 ALA A O 1
ATOM 1020 N N . LEU A 1 139 ? 19.947 0.911 1.765 1.00 22.79 139 LEU A N 1
ATOM 1021 C CA . LEU A 1 139 ? 20.076 1.829 0.646 1.00 25.05 139 LEU A CA 1
ATOM 1022 C C . LEU A 1 139 ? 20.365 3.239 1.184 1.00 27.64 139 LEU A C 1
ATOM 1023 O O . LEU A 1 139 ? 21.291 3.887 0.731 1.00 26.91 139 LEU A O 1
ATOM 1028 N N . GLU A 1 140 ? 19.600 3.683 2.177 1.00 29.68 140 GLU A N 1
ATOM 1029 C CA . GLU A 1 140 ? 19.814 4.981 2.808 1.00 31.80 140 GLU A CA 1
ATOM 1030 C C . GLU A 1 140 ? 21.237 5.081 3.385 1.00 31.37 140 GLU A C 1
ATOM 1031 O O . GLU A 1 140 ? 21.975 6.037 3.088 1.00 29.67 140 GLU A O 1
ATOM 1037 N N . ASP 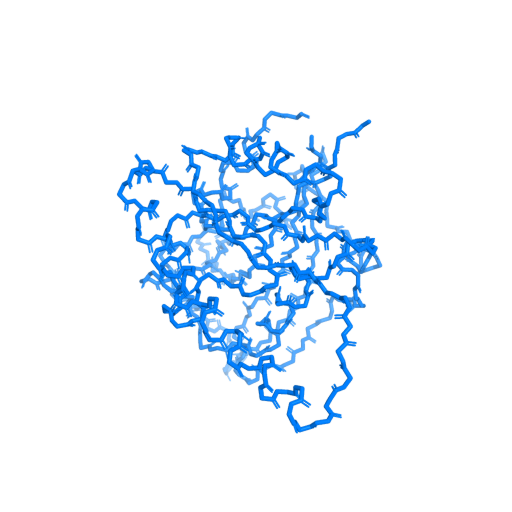A 1 141 ? 21.600 4.103 4.217 1.00 28.94 141 ASP A N 1
ATOM 1038 C CA . ASP A 1 141 ? 22.859 4.067 4.907 1.00 28.37 141 ASP A CA 1
ATOM 1039 C C . ASP A 1 141 ? 24.023 4.181 3.921 1.00 29.23 141 ASP A C 1
ATOM 1040 O O . ASP A 1 141 ? 24.936 4.960 4.199 1.00 28.19 141 ASP A O 1
ATOM 1045 N N . VAL A 1 142 ? 24.043 3.406 2.821 1.00 27.79 142 VAL A N 1
ATOM 1046 C CA . VAL A 1 142 ? 25.191 3.535 1.904 1.00 27.30 142 VAL A CA 1
ATOM 1047 C C . VAL A 1 142 ? 25.190 4.911 1.224 1.00 28.31 142 VAL A C 1
ATOM 1048 O O . VAL A 1 142 ? 26.267 5.466 1.037 1.00 26.57 142 VAL A O 1
ATOM 1052 N N . GLU A 1 143 ? 24.021 5.417 0.826 1.00 30.50 143 GLU A N 1
ATOM 1053 C CA . GLU A 1 143 ? 23.934 6.745 0.197 1.00 35.94 143 GLU A CA 1
ATOM 1054 C C . GLU A 1 143 ? 24.545 7.785 1.149 1.00 35.59 143 GLU A C 1
ATOM 1055 O O . GLU A 1 143 ? 25.451 8.519 0.765 1.00 35.66 143 GLU A O 1
ATOM 1061 N N . GLU A 1 144 ? 24.089 7.786 2.401 1.00 35.86 144 GLU A N 1
ATOM 1062 C CA . GLU A 1 144 ? 24.552 8.731 3.419 1.00 37.86 144 GLU A CA 1
ATOM 1063 C C . GLU A 1 144 ? 26.064 8.593 3.662 1.00 35.12 144 GLU A C 1
ATOM 1064 O O . GLU A 1 144 ? 26.755 9.608 3.762 1.00 35.30 144 GLU A O 1
ATOM 1070 N N . LYS A 1 145 ? 26.602 7.379 3.752 1.00 32.91 145 LYS A N 1
ATOM 1071 C CA . LYS A 1 145 ? 28.009 7.253 4.111 1.00 29.81 145 LYS A CA 1
ATOM 1072 C C . LYS A 1 145 ? 28.903 7.588 2.908 1.00 31.36 145 LYS A C 1
ATOM 1073 O O . LYS A 1 145 ? 29.971 8.163 3.086 1.00 31.66 145 LYS A O 1
ATOM 1079 N N . PHE A 1 146 ? 28.503 7.244 1.690 1.00 30.43 146 PHE A N 1
ATOM 1080 C CA . PHE A 1 146 ? 29.502 7.253 0.622 1.00 28.77 146 PHE A CA 1
ATOM 1081 C C . PHE A 1 146 ? 29.299 8.409 -0.359 1.00 28.35 146 PHE A C 1
ATOM 1082 O O . PHE A 1 146 ? 30.251 8.788 -1.017 1.00 28.89 146 PHE A O 1
ATOM 1090 N N . LYS A 1 147 ? 28.079 8.943 -0.450 1.00 30.74 147 LYS A N 1
ATOM 1091 C CA . LYS A 1 147 ? 27.774 10.131 -1.296 1.00 31.27 147 LYS A CA 1
ATOM 1092 C C . LYS A 1 147 ? 28.149 9.848 -2.756 1.00 30.66 147 LYS A C 1
ATOM 1093 O O . LYS A 1 147 ? 27.641 8.896 -3.338 1.00 29.07 147 LYS A O 1
ATOM 1099 N N . GLY A 1 148 ? 29.019 10.686 -3.336 1.00 29.17 148 GLY A N 1
ATOM 1100 C CA . GLY A 1 148 ? 29.387 10.584 -4.763 1.00 25.31 148 GLY A CA 1
ATOM 1101 C C . GLY A 1 148 ? 30.506 9.581 -4.991 1.00 24.29 148 GLY A C 1
ATOM 1102 O O . GLY A 1 148 ? 30.880 9.322 -6.138 1.00 22.98 148 GLY A O 1
ATOM 1103 N N . GLY A 1 149 ? 31.041 9.023 -3.898 1.00 22.36 149 GLY A N 1
ATOM 1104 C CA . GLY A 1 149 ? 31.958 7.886 -3.993 1.00 21.35 149 GLY A CA 1
ATOM 1105 C C . GLY A 1 149 ? 31.200 6.563 -4.150 1.00 20.24 149 GLY A C 1
ATOM 1106 O O . GLY A 1 149 ? 31.821 5.513 -4.444 1.00 20.32 149 GLY A O 1
ATOM 1107 N N . LEU A 1 150 ? 29.868 6.573 -3.956 1.00 18.12 150 LEU A N 1
ATOM 1108 C CA . LEU A 1 150 ? 29.070 5.335 -4.177 1.00 15.68 150 LEU A CA 1
ATOM 1109 C C . LEU A 1 150 ? 29.052 5.021 -5.678 1.00 16.41 150 LEU A C 1
ATOM 1110 O O . LEU A 1 150 ? 28.719 5.908 -6.469 1.00 16.15 150 LEU A O 1
ATOM 1115 N N . GLY A 1 151 ? 29.490 3.807 -6.064 1.00 15.14 151 GLY A N 1
ATOM 1116 C CA . GLY A 1 151 ? 29.338 3.307 -7.441 1.00 15.23 151 GLY A CA 1
ATOM 1117 C C . GLY A 1 151 ? 28.000 2.619 -7.671 1.00 15.48 151 GLY A C 1
ATOM 1118 O O . GLY A 1 151 ? 26.973 3.116 -7.276 1.00 16.48 151 GLY A O 1
ATOM 1119 N N . SER A 1 152 ? 27.996 1.457 -8.319 1.00 17.66 152 SER A N 1
ATOM 1120 C CA . SER A 1 152 ? 26.726 0.722 -8.575 1.00 17.03 152 SER A CA 1
ATOM 1121 C C . SER A 1 152 ? 26.255 -0.025 -7.309 1.00 17.10 152 SER A C 1
ATOM 1122 O O . SER A 1 152 ? 27.063 -0.469 -6.513 1.00 15.69 152 SER A O 1
ATOM 1125 N N . VAL A 1 153 ? 24.946 -0.153 -7.129 1.00 17.33 153 VAL A N 1
ATOM 1126 C CA . VAL A 1 153 ? 24.389 -0.942 -6.011 1.00 17.61 153 VAL A CA 1
ATOM 1127 C C . VAL A 1 153 ? 23.777 -2.239 -6.562 1.00 17.06 153 VAL A C 1
ATOM 1128 O O . VAL A 1 153 ? 22.911 -2.237 -7.449 1.00 16.85 153 VAL A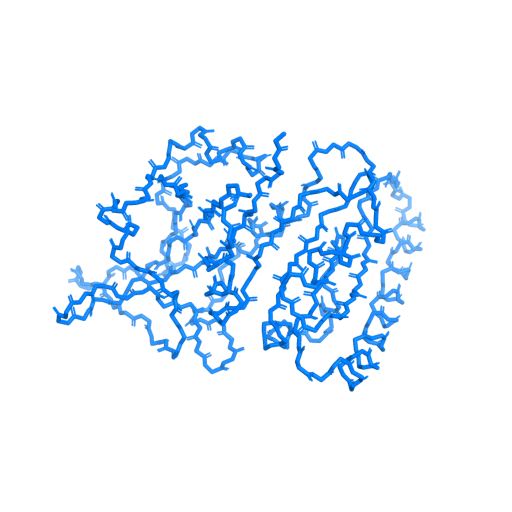 O 1
ATOM 1132 N N . PHE A 1 154 ? 24.239 -3.342 -6.004 1.00 16.88 154 PHE A N 1
ATOM 1133 C CA . PHE A 1 154 ? 23.767 -4.666 -6.349 1.00 15.62 154 PHE A CA 1
ATOM 1134 C C . PHE A 1 154 ? 23.052 -5.264 -5.142 1.00 16.07 154 PHE A C 1
ATOM 1135 O O . PHE A 1 154 ? 23.543 -5.132 -4.016 1.00 16.87 154 PHE A O 1
ATOM 1143 N N . VAL A 1 155 ? 21.919 -5.917 -5.386 1.00 14.51 155 VAL A N 1
ATOM 1144 C CA . VAL A 1 155 ? 21.314 -6.796 -4.370 1.00 14.36 155 VAL A CA 1
ATOM 1145 C C . VAL A 1 155 ? 21.760 -8.232 -4.660 1.00 14.04 155 VAL A C 1
ATOM 1146 O O . VAL A 1 155 ? 21.397 -8.769 -5.709 1.00 13.79 155 VAL A O 1
ATOM 1150 N N . ILE A 1 156 ? 22.583 -8.805 -3.774 1.00 13.46 156 ILE A N 1
ATOM 1151 C CA . ILE A 1 156 ? 23.233 -10.088 -4.061 1.00 13.90 156 ILE A CA 1
ATOM 1152 C C . ILE A 1 156 ? 22.531 -11.268 -3.365 1.00 14.51 156 ILE A C 1
ATOM 1153 O O . ILE A 1 156 ? 23.085 -12.387 -3.398 1.00 13.68 156 ILE A O 1
ATOM 1158 N N . GLY A 1 157 ? 21.334 -11.065 -2.797 1.00 14.71 157 GLY A N 1
ATOM 1159 C CA . GLY A 1 157 ? 20.634 -12.175 -2.152 1.00 16.47 157 GLY A CA 1
ATOM 1160 C C . GLY A 1 157 ? 20.606 -12.128 -0.622 1.00 18.49 157 GLY A C 1
ATOM 1161 O O . GLY A 1 157 ? 21.107 -11.183 0.009 1.00 17.49 157 GLY A O 1
ATOM 1162 N N . GLY A 1 158 ? 19.992 -13.148 -0.007 1.00 18.65 158 GLY A N 1
ATOM 1163 C CA . GLY A 1 158 ? 19.365 -14.257 -0.745 1.00 18.67 158 GLY A CA 1
ATOM 1164 C C . GLY A 1 158 ? 17.878 -14.042 -0.981 1.00 18.24 158 GLY A C 1
ATOM 1165 O O . GLY A 1 158 ? 17.432 -12.929 -1.248 1.00 20.41 158 GLY A O 1
ATOM 1166 N N . ALA A 1 159 ? 17.101 -15.121 -0.898 1.00 18.53 159 ALA A N 1
ATOM 1167 C CA . ALA A 1 159 ? 15.676 -15.101 -1.290 1.00 17.75 159 ALA A CA 1
ATOM 1168 C C . ALA A 1 159 ? 14.911 -14.029 -0.517 1.00 17.34 159 ALA A C 1
ATOM 1169 O O . ALA A 1 159 ? 14.130 -13.329 -1.122 1.00 17.29 159 ALA A O 1
ATOM 1171 N N . GLU A 1 160 ? 15.140 -13.877 0.793 1.00 18.71 160 GLU A N 1
ATOM 1172 C CA . GLU A 1 160 ? 14.334 -12.894 1.585 1.00 19.63 160 GLU A CA 1
ATOM 1173 C C . GLU A 1 160 ? 14.644 -11.460 1.136 1.00 19.92 160 GLU A C 1
ATOM 1174 O O . GLU A 1 160 ? 13.735 -10.664 0.937 1.00 19.65 160 GLU A O 1
ATOM 1180 N N . ILE A 1 161 ? 15.931 -11.148 0.995 1.00 20.82 161 ILE A N 1
ATOM 1181 C CA . ILE A 1 161 ? 16.376 -9.828 0.521 1.00 21.48 161 ILE A CA 1
ATOM 1182 C C . ILE A 1 161 ? 15.877 -9.584 -0.914 1.00 21.15 161 ILE A C 1
ATOM 1183 O O . ILE A 1 161 ? 15.381 -8.480 -1.194 1.00 23.59 161 ILE A O 1
ATOM 1188 N N . TYR A 1 162 ? 15.977 -10.578 -1.813 1.00 18.88 162 TYR A N 1
ATOM 1189 C CA . TYR A 1 162 ? 15.494 -10.396 -3.203 1.00 16.69 162 TYR A CA 1
ATOM 1190 C C . TYR A 1 162 ? 13.992 -10.075 -3.189 1.00 17.65 162 TYR A C 1
ATOM 1191 O O . TYR A 1 162 ? 13.524 -9.194 -3.934 1.00 16.46 162 TYR A O 1
ATOM 1200 N N . ALA A 1 163 ? 13.257 -10.816 -2.359 1.00 17.90 163 ALA A N 1
ATOM 1201 C CA . ALA A 1 163 ? 11.828 -10.618 -2.229 1.00 19.75 163 ALA A CA 1
ATOM 1202 C C . ALA A 1 163 ? 11.570 -9.170 -1.817 1.00 18.91 163 ALA A C 1
ATOM 1203 O O . ALA A 1 163 ? 10.706 -8.515 -2.406 1.00 20.57 163 ALA A O 1
ATOM 1205 N N . THR A 1 164 ? 12.338 -8.669 -0.851 1.00 19.82 164 THR A N 1
ATOM 1206 C CA . THR A 1 164 ? 12.195 -7.271 -0.409 1.00 20.95 164 THR A CA 1
ATOM 1207 C C . THR A 1 164 ? 12.542 -6.297 -1.546 1.00 20.71 164 THR A C 1
ATOM 1208 O O . THR A 1 164 ? 11.786 -5.341 -1.794 1.00 21.47 164 THR A O 1
ATOM 1212 N N . ALA A 1 165 ? 13.654 -6.531 -2.244 1.00 19.94 165 ALA A N 1
ATOM 1213 C CA . ALA A 1 165 ? 13.992 -5.664 -3.405 1.00 20.29 165 ALA A CA 1
ATOM 1214 C C . ALA A 1 165 ? 12.795 -5.579 -4.364 1.00 19.45 165 ALA A C 1
ATOM 1215 O O . ALA A 1 165 ? 12.377 -4.485 -4.741 1.00 18.96 165 ALA A O 1
ATOM 1217 N N . LEU A 1 166 ? 12.215 -6.725 -4.711 1.00 19.85 166 LEU A N 1
ATOM 1218 C CA . LEU A 1 166 ? 11.190 -6.775 -5.734 1.00 21.56 166 LEU A CA 1
ATOM 1219 C C . LEU A 1 166 ? 9.928 -6.080 -5.228 1.00 24.60 166 LEU A C 1
ATOM 1220 O O . LEU A 1 166 ? 9.097 -5.709 -6.023 1.00 26.71 166 LEU A O 1
ATOM 1225 N N . GLY A 1 167 ? 9.819 -5.883 -3.920 1.00 27.89 167 GLY A N 1
ATOM 1226 C CA . GLY A 1 167 ? 8.632 -5.289 -3.338 1.00 29.93 167 GLY A CA 1
ATOM 1227 C C . GLY A 1 167 ? 8.790 -3.800 -3.066 1.00 33.29 167 GLY A C 1
ATOM 1228 O O . GLY A 1 167 ? 7.842 -3.160 -2.620 1.00 33.33 167 GLY A O 1
ATOM 1229 N N . LEU A 1 168 ? 9.962 -3.229 -3.321 1.00 34.10 168 LEU A N 1
ATOM 1230 C CA . LEU A 1 168 ? 10.174 -1.787 -3.075 1.00 36.75 168 LEU A CA 1
ATOM 1231 C C . LEU A 1 168 ? 9.236 -0.940 -3.944 1.00 38.28 168 LEU A C 1
ATOM 1232 O O . LEU A 1 168 ? 9.003 -1.271 -5.105 1.00 36.61 168 LEU A O 1
ATOM 1237 N N . GLY A 1 169 ? 8.729 0.162 -3.380 1.00 42.21 169 GLY A N 1
ATOM 1238 C CA . GLY A 1 169 ? 7.849 1.085 -4.112 1.00 47.36 169 GLY A CA 1
ATOM 1239 C C . GLY A 1 169 ? 8.568 1.789 -5.257 1.00 53.77 169 GLY A C 1
ATOM 1240 O O . GLY A 1 169 ? 9.637 2.371 -5.054 1.00 57.82 169 GLY A O 1
ATOM 1241 N N . GLY A 1 170 ? 7.974 1.740 -6.457 1.00 56.42 170 GLY A N 1
ATOM 1242 C CA . GLY A 1 170 ? 8.513 2.389 -7.671 1.00 52.97 170 GLY A CA 1
ATOM 1243 C C . GLY A 1 170 ? 9.122 3.751 -7.376 1.00 51.98 170 GLY A C 1
ATOM 1244 O O . GLY A 1 170 ? 9.908 4.271 -8.166 1.00 52.88 170 GLY A O 1
ATOM 1245 N N . ARG A 1 172 ? 13.236 3.601 -8.459 1.00 57.83 172 ARG A N 1
ATOM 1246 C CA . ARG A 1 172 ? 14.275 2.665 -8.868 1.00 52.40 172 ARG A CA 1
ATOM 1247 C C . ARG A 1 172 ? 13.712 1.730 -9.950 1.00 54.29 172 ARG A C 1
ATOM 1248 O O . ARG A 1 172 ? 12.745 1.005 -9.696 1.00 52.07 172 ARG A O 1
ATOM 1256 N N . PRO A 1 173 ? 14.282 1.773 -11.184 1.00 49.53 173 PRO A N 1
ATOM 1257 C CA . PRO A 1 173 ? 14.161 0.572 -12.027 1.00 44.71 173 PRO A CA 1
ATOM 1258 C C . PRO A 1 173 ? 14.892 -0.605 -11.348 1.00 41.57 173 PRO A C 1
ATOM 1259 O O . PRO A 1 173 ? 15.943 -0.413 -10.681 1.00 39.56 173 PRO A O 1
ATOM 1263 N N . VAL A 1 174 ? 14.315 -1.803 -11.446 1.00 36.72 174 VAL A N 1
ATOM 1264 C CA . VAL A 1 174 ? 14.996 -2.987 -10.935 1.00 35.07 174 VAL A CA 1
ATOM 1265 C C . VAL A 1 174 ? 15.300 -3.915 -12.109 1.00 32.44 174 VAL A C 1
ATOM 1266 O O . VAL A 1 174 ? 14.479 -4.120 -13.005 1.00 35.89 174 VAL A O 1
ATOM 1270 N N . ARG A 1 175 ? 16.520 -4.411 -12.113 1.00 26.65 175 ARG A N 1
ATOM 1271 C CA . ARG A 1 175 ? 16.969 -5.231 -13.191 1.00 23.36 175 ARG A CA 1
ATOM 1272 C C . ARG A 1 175 ? 17.523 -6.503 -12.563 1.00 21.37 175 ARG A C 1
ATOM 1273 O O . ARG A 1 175 ? 18.072 -6.455 -11.447 1.00 20.13 175 ARG A O 1
ATOM 1281 N N . ILE A 1 176 ? 17.399 -7.610 -13.291 1.00 18.86 176 ILE A N 1
ATOM 1282 C CA . ILE A 1 176 ? 17.957 -8.845 -12.815 1.00 15.89 176 ILE A CA 1
ATOM 1283 C C . ILE A 1 176 ? 19.054 -9.296 -13.779 1.00 14.97 176 ILE A C 1
ATOM 1284 O O . ILE A 1 176 ? 18.796 -9.498 -14.956 1.00 15.54 176 ILE A O 1
ATOM 1289 N N . VAL A 1 177 ? 20.275 -9.459 -13.264 1.00 13.41 177 VAL A N 1
ATOM 1290 C CA . VAL A 1 177 ? 21.324 -10.126 -14.022 1.00 12.62 177 VAL A CA 1
ATOM 1291 C C . VAL A 1 177 ? 21.400 -11.589 -13.549 1.00 12.85 177 VAL A C 1
ATOM 1292 O O . VAL A 1 177 ? 21.748 -11.875 -12.364 1.00 13.08 177 VAL A O 1
ATOM 1296 N N . MET A 1 178 ? 21.057 -12.525 -14.427 1.00 12.73 178 MET A N 1
ATOM 1297 C CA . MET A 1 178 ? 20.852 -13.890 -13.954 1.00 13.07 178 MET A CA 1
ATOM 1298 C C . MET A 1 178 ? 21.801 -14.850 -14.676 1.00 13.44 178 MET A C 1
ATOM 1299 O O . MET A 1 178 ? 21.903 -14.809 -15.911 1.00 13.84 178 MET A O 1
ATOM 1304 N N . THR A 1 179 ? 22.511 -15.689 -13.916 1.00 13.37 179 THR A N 1
ATOM 1305 C CA . THR A 1 179 ? 23.230 -16.780 -14.520 1.00 13.75 179 THR A CA 1
ATOM 1306 C C . THR A 1 179 ? 22.355 -18.038 -14.429 1.00 14.43 179 THR A C 1
ATOM 1307 O O . THR A 1 179 ? 22.015 -18.479 -13.314 1.00 14.74 179 THR A O 1
ATOM 1311 N N . ASN A 1 180 ? 21.967 -18.588 -15.585 1.00 15.11 180 ASN A N 1
ATOM 1312 C CA . ASN A 1 180 ? 21.241 -19.884 -15.671 1.00 14.18 180 ASN A CA 1
ATOM 1313 C C . ASN A 1 180 ? 22.249 -21.027 -15.603 1.00 13.84 180 ASN A C 1
ATOM 1314 O O . ASN A 1 180 ? 23.240 -21.032 -16.329 1.00 13.94 180 ASN A O 1
ATOM 1319 N N . VAL A 1 181 ? 21.962 -21.962 -14.696 1.00 14.22 181 VAL A N 1
ATOM 1320 C CA . VAL A 1 181 ? 22.826 -23.118 -14.418 1.00 14.12 181 VAL A CA 1
ATOM 1321 C C . VAL A 1 181 ? 22.002 -24.391 -14.663 1.00 14.91 181 VAL A C 1
ATOM 1322 O O . VAL A 1 181 ? 20.934 -24.565 -14.077 1.00 15.26 181 VAL A O 1
ATOM 1326 N N . GLU A 1 182 ? 22.499 -25.262 -15.525 1.00 15.85 182 GLU A N 1
ATOM 1327 C CA . GLU A 1 182 ? 21.818 -26.505 -15.841 1.00 18.23 182 GLU A CA 1
ATOM 1328 C C . GLU A 1 182 ? 22.819 -27.658 -15.830 1.00 18.31 182 GLU A C 1
ATOM 1329 O O . GLU A 1 182 ? 23.960 -27.472 -16.244 1.00 19.50 182 GLU A O 1
ATOM 1335 N N . LYS A 1 183 ? 22.392 -28.853 -15.393 1.00 20.31 183 LYS A N 1
ATOM 1336 C CA . LYS A 1 183 ? 23.286 -30.041 -15.548 1.00 20.89 183 LYS A CA 1
ATOM 1337 C C . LYS A 1 183 ? 23.325 -30.449 -17.032 1.00 22.21 183 LYS A C 1
ATOM 1338 O O . LYS A 1 183 ? 22.333 -30.259 -17.758 1.00 22.50 183 LYS A O 1
ATOM 1344 N N . LYS A 1 184 ? 24.467 -30.966 -17.507 1.00 26.59 184 LYS A N 1
ATOM 1345 C CA . LYS A 1 184 ? 24.532 -31.621 -18.841 1.00 30.73 184 LYS A CA 1
ATOM 1346 C C . LYS A 1 184 ? 23.647 -32.876 -18.802 1.00 32.57 184 LYS A C 1
ATOM 1347 O O . LYS A 1 184 ? 23.569 -33.540 -17.765 1.00 32.68 184 LYS A O 1
ATOM 1353 N N . GLY A 1 185 ? 22.973 -33.195 -19.905 1.00 36.51 185 GLY A N 1
ATOM 1354 C CA . GLY A 1 185 ? 22.185 -34.447 -19.980 1.00 38.84 185 GLY A CA 1
ATOM 1355 C C . GLY A 1 185 ? 23.048 -35.677 -19.711 1.00 40.38 185 GLY A C 1
ATOM 1356 O O . GLY A 1 185 ? 24.275 -35.626 -19.901 1.00 36.75 185 GLY A O 1
ATOM 1357 N N . VAL A 1 186 ? 22.456 -36.782 -19.239 1.00 41.24 186 VAL A N 1
ATOM 1358 C CA . VAL A 1 186 ? 23.280 -37.991 -19.099 1.00 43.16 186 VAL A CA 1
ATOM 1359 C C . VAL A 1 186 ? 22.871 -39.019 -20.155 1.00 48.55 186 VAL A C 1
ATOM 1360 O O . VAL A 1 186 ? 23.708 -39.403 -20.980 1.00 50.12 186 VAL A O 1
ATOM 1364 N N . ASP A 1 187 ? 21.606 -39.415 -20.190 1.00 52.25 187 ASP A N 1
ATOM 1365 C CA . ASP A 1 187 ? 21.208 -40.235 -21.341 1.00 55.41 187 ASP A CA 1
ATOM 1366 C C . ASP A 1 187 ? 20.229 -39.416 -22.182 1.00 54.73 187 ASP A C 1
ATOM 1367 O O . ASP A 1 187 ? 19.089 -39.825 -22.394 1.00 54.13 187 ASP A O 1
ATOM 1372 N N . GLY A 1 188 ? 20.689 -38.236 -22.607 1.00 51.45 188 GLY A N 1
ATOM 1373 C CA . GLY A 1 188 ? 19.807 -37.210 -23.159 1.00 46.37 188 GLY A CA 1
ATOM 1374 C C . GLY A 1 188 ? 18.656 -36.874 -22.217 1.00 42.62 188 GLY A C 1
ATOM 1375 O O . GLY A 1 188 ? 17.554 -36.563 -22.657 1.00 40.78 188 GLY A O 1
ATOM 1376 N N . GLU A 1 189 ? 18.909 -36.956 -20.911 1.00 41.89 189 GLU A N 1
ATOM 1377 C CA . GLU A 1 189 ? 17.999 -36.436 -19.884 1.00 36.91 189 GLU A CA 1
ATOM 1378 C C . GLU A 1 189 ? 18.820 -35.552 -18.934 1.00 33.08 189 GLU A C 1
ATOM 1379 O O . GLU A 1 189 ? 19.945 -35.904 -18.591 1.00 30.25 189 GLU A O 1
ATOM 1385 N N . LYS A 1 190 ? 18.265 -34.427 -18.503 1.00 29.01 190 LYS A N 1
ATOM 1386 C CA . LYS A 1 190 ? 18.981 -33.561 -17.573 1.00 28.24 190 LYS A CA 1
ATOM 1387 C C . LYS A 1 190 ? 18.451 -33.768 -16.150 1.00 25.06 190 LYS A C 1
ATOM 1388 O O . LYS A 1 190 ? 17.256 -33.567 -15.896 1.00 21.67 190 LYS A O 1
ATOM 1394 N N . ALA A 1 191 ? 19.349 -34.139 -15.233 1.00 24.44 191 ALA A N 1
ATOM 1395 C CA . ALA A 1 191 ? 19.049 -34.204 -13.781 1.00 23.76 191 ALA A CA 1
ATOM 1396 C C . ALA A 1 191 ? 18.813 -32.789 -13.222 1.00 25.34 191 ALA A C 1
ATOM 1397 O O . ALA A 1 191 ? 19.177 -31.775 -13.851 1.00 27.20 191 ALA A O 1
ATOM 1399 N N . VAL A 1 192 ? 18.226 -32.720 -12.029 1.00 23.28 192 VAL A N 1
ATOM 1400 C CA . VAL A 1 192 ? 17.880 -31.464 -11.411 1.00 22.81 192 VAL A CA 1
ATOM 1401 C C . VAL A 1 192 ? 18.622 -31.324 -10.070 1.00 21.09 192 VAL A C 1
ATOM 1402 O O . VAL A 1 192 ? 18.838 -32.328 -9.401 1.00 20.45 192 VAL A O 1
ATOM 1406 N N . PHE A 1 193 ? 19.069 -30.105 -9.714 1.00 18.10 193 PHE A N 1
ATOM 1407 C CA . PHE A 1 193 ? 19.727 -29.880 -8.405 1.00 15.82 193 PHE A CA 1
ATOM 1408 C C . PHE A 1 193 ? 18.667 -29.770 -7.305 1.00 14.48 193 PHE A C 1
ATOM 1409 O O . PHE A 1 193 ? 17.631 -29.135 -7.478 1.00 13.06 193 PHE A O 1
ATOM 1417 N N . GLU A 1 194 ? 18.967 -30.370 -6.164 1.00 14.92 194 GLU A N 1
ATOM 1418 C CA . GLU A 1 194 ? 18.142 -30.208 -4.970 1.00 14.55 194 GLU A CA 1
ATOM 1419 C C . GLU A 1 194 ? 18.386 -28.815 -4.368 1.00 14.61 194 GLU A C 1
ATOM 1420 O O . GLU A 1 194 ? 19.527 -28.451 -4.139 1.00 14.59 194 GLU A O 1
ATOM 1426 N N . CYS A 1 195 ? 17.313 -28.086 -4.044 1.00 15.64 195 CYS A N 1
ATOM 1427 C CA . CYS A 1 195 ? 17.406 -26.725 -3.505 1.00 16.50 195 CYS A CA 1
ATOM 1428 C C . CYS A 1 195 ? 16.375 -26.543 -2.380 1.00 16.62 195 CYS A C 1
ATOM 1429 O O . CYS A 1 195 ? 15.272 -27.077 -2.490 1.00 17.48 195 CYS A O 1
ATOM 1432 N N . ASP A 1 196 ? 16.701 -25.821 -1.309 1.00 15.29 196 ASP A N 1
ATOM 1433 C CA . ASP A 1 196 ? 15.677 -25.504 -0.284 1.00 16.16 196 ASP A CA 1
ATOM 1434 C C . ASP A 1 196 ? 15.336 -24.016 -0.363 1.00 17.75 196 ASP A C 1
ATOM 1435 O O . ASP A 1 196 ? 14.431 -23.538 0.340 1.00 18.93 196 ASP A O 1
ATOM 1440 N N . THR A 1 197 ? 16.063 -23.288 -1.221 1.00 17.81 197 THR A N 1
ATOM 1441 C CA . THR A 1 197 ? 15.851 -21.829 -1.378 1.00 16.94 197 THR A CA 1
ATOM 1442 C C . THR A 1 197 ? 15.701 -21.525 -2.869 1.00 15.90 197 THR A C 1
ATOM 1443 O O . THR A 1 197 ? 16.459 -22.060 -3.663 1.00 15.43 197 THR A O 1
ATOM 1447 N N . PHE A 1 198 ? 14.714 -20.687 -3.209 1.00 16.61 198 PHE A N 1
ATOM 1448 C CA . PHE A 1 198 ? 14.315 -20.393 -4.585 1.00 16.22 198 PHE A CA 1
ATOM 1449 C C . PHE A 1 198 ? 14.228 -18.875 -4.767 1.00 16.37 198 PHE A C 1
ATOM 1450 O O . PHE A 1 198 ? 13.913 -18.131 -3.823 1.00 16.46 198 PHE A O 1
ATOM 1458 N N . PHE A 1 199 ? 14.478 -18.426 -5.994 1.00 16.74 199 PHE A N 1
ATOM 1459 C CA . PHE A 1 199 ? 14.145 -17.065 -6.386 1.00 16.78 199 PHE A CA 1
ATOM 1460 C C . PHE A 1 199 ? 12.643 -16.824 -6.160 1.00 16.36 199 PHE A C 1
ATOM 1461 O O . PHE A 1 199 ? 11.855 -17.724 -6.337 1.00 15.88 199 PHE A O 1
ATOM 1469 N N . PRO A 1 200 ? 12.256 -15.628 -5.721 1.00 16.85 200 PRO A N 1
ATOM 1470 C CA . PRO A 1 200 ? 10.886 -15.330 -5.303 1.00 17.48 200 PRO A CA 1
ATOM 1471 C C . PRO A 1 200 ? 9.890 -15.194 -6.470 1.00 19.69 200 PRO A C 1
ATOM 1472 O O . PRO A 1 200 ? 8.669 -15.124 -6.240 1.00 22.27 200 PRO A O 1
ATOM 1476 N N . ILE A 1 201 ? 10.383 -15.131 -7.700 1.00 19.19 201 ILE A N 1
ATOM 1477 C CA . ILE A 1 201 ? 9.546 -15.084 -8.904 1.00 18.01 201 ILE A CA 1
ATOM 1478 C C . ILE A 1 201 ? 10.228 -16.039 -9.876 1.00 19.72 201 ILE A C 1
ATOM 1479 O O . ILE A 1 201 ? 11.442 -16.268 -9.742 1.00 18.58 201 ILE A O 1
ATOM 1484 N N . ASP A 1 202 ? 9.472 -16.615 -10.807 1.00 21.13 202 ASP A N 1
ATOM 1485 C CA . ASP A 1 202 ? 10.036 -17.633 -11.698 1.00 23.89 202 ASP A CA 1
ATOM 1486 C C . ASP A 1 202 ? 9.333 -17.558 -13.054 1.00 26.65 202 ASP A C 1
ATOM 1487 O O . ASP A 1 202 ? 9.967 -17.352 -14.085 1.00 28.44 202 ASP A O 1
ATOM 1492 N N . GLU A 1 203 ? 8.026 -17.743 -13.029 1.00 27.55 203 GLU A N 1
ATOM 1493 C CA . GLU A 1 203 ? 7.253 -17.872 -14.241 1.00 29.59 203 GLU A CA 1
ATOM 1494 C C . GLU A 1 203 ? 7.126 -16.494 -14.899 1.00 28.80 203 GLU A C 1
ATOM 1495 O O . GLU A 1 203 ? 7.180 -16.379 -16.131 1.00 26.88 203 GLU A O 1
ATOM 1501 N N . GLU A 1 204 ? 7.047 -15.458 -14.074 1.00 26.79 204 GLU A N 1
ATOM 1502 C CA . GLU A 1 204 ? 6.856 -14.146 -14.611 1.00 27.51 204 GLU A CA 1
ATOM 1503 C C . GLU A 1 204 ? 8.091 -13.687 -15.407 1.00 29.57 204 GLU A C 1
ATOM 1504 O O . GLU A 1 204 ? 7.934 -12.874 -16.311 1.00 28.64 204 GLU A O 1
ATOM 1510 N N . LEU A 1 205 ? 9.289 -14.226 -15.122 1.00 29.58 205 LEU A N 1
ATOM 1511 C CA . LEU A 1 205 ? 10.481 -13.972 -15.941 1.00 27.65 205 LEU A CA 1
ATOM 1512 C C . LEU A 1 205 ? 10.481 -14.882 -17.173 1.00 29.19 205 LEU A C 1
ATOM 1513 O O . LEU A 1 205 ? 10.752 -14.432 -18.274 1.00 29.07 205 LEU A O 1
ATOM 1518 N N . LEU A 1 206 ? 10.219 -16.166 -16.982 1.00 31.57 206 LEU A N 1
ATOM 1519 C CA . LEU A 1 206 ? 10.335 -17.097 -18.103 1.00 35.36 206 LEU A CA 1
ATOM 1520 C C . LEU A 1 206 ? 9.214 -16.822 -19.127 1.00 35.34 206 LEU A C 1
ATOM 1521 O O . LEU A 1 206 ? 9.407 -17.078 -20.313 1.00 37.42 206 LEU A O 1
ATOM 1526 N N . MET A 1 207 ? 8.086 -16.249 -18.700 1.00 34.25 207 MET A N 1
ATOM 1527 C CA . MET A 1 207 ? 6.969 -15.967 -19.607 1.00 35.25 207 MET A CA 1
ATOM 1528 C C . MET A 1 207 ? 6.910 -14.467 -19.920 1.00 35.99 207 MET A C 1
ATOM 1529 O O . MET A 1 207 ? 5.978 -13.994 -20.582 1.00 36.57 207 MET A O 1
ATOM 1534 N N . GLU A 1 208 ? 7.865 -13.708 -19.404 1.00 33.91 208 GLU A N 1
ATOM 1535 C CA . GLU A 1 208 ? 7.922 -12.258 -19.633 1.00 32.21 208 GLU A CA 1
ATOM 1536 C C . GLU A 1 208 ? 6.598 -11.561 -19.283 1.00 33.92 208 GLU A C 1
ATOM 1537 O O . GLU A 1 208 ? 6.054 -10.839 -20.101 1.00 33.48 208 GLU A O 1
ATOM 1543 N N . LYS A 1 209 ? 6.102 -11.736 -18.067 1.00 33.20 209 LYS A N 1
ATOM 1544 C CA . LYS A 1 209 ? 4.881 -11.078 -17.662 1.00 32.76 209 LYS A CA 1
ATOM 1545 C C . LYS A 1 209 ? 5.241 -9.974 -16.673 1.00 31.05 209 LYS A C 1
ATOM 1546 O O . LYS A 1 209 ? 5.483 -10.229 -15.489 1.00 29.92 209 LYS A O 1
ATOM 1552 N N . GLY A 1 210 ? 5.283 -8.747 -17.172 1.00 28.84 210 GLY A N 1
ATOM 1553 C CA . GLY A 1 210 ? 5.735 -7.617 -16.358 1.00 26.75 210 GLY A CA 1
ATOM 1554 C C . GLY A 1 210 ? 7.247 -7.486 -16.398 1.00 26.73 210 GLY A C 1
ATOM 1555 O O . GLY A 1 210 ? 7.822 -6.614 -15.752 1.00 26.83 210 GLY A O 1
ATOM 1556 N N . TRP A 1 211 ? 7.892 -8.370 -17.148 1.00 25.11 211 TRP A N 1
ATOM 1557 C CA . TRP A 1 211 ? 9.336 -8.375 -17.235 1.00 25.91 211 TRP A CA 1
ATOM 1558 C C . TRP A 1 211 ? 9.709 -8.540 -18.698 1.00 25.18 211 TRP A C 1
ATOM 1559 O O . TRP A 1 211 ? 9.020 -9.224 -19.413 1.00 24.76 211 TRP A O 1
ATOM 1570 N N . ARG A 1 212 ? 10.794 -7.915 -19.120 1.00 27.55 212 ARG A N 1
ATOM 1571 C CA . ARG A 1 212 ? 11.255 -8.133 -20.455 1.00 25.20 212 ARG A CA 1
ATOM 1572 C C . ARG A 1 212 ? 12.629 -8.775 -20.363 1.00 23.88 212 ARG A C 1
ATOM 1573 O O . ARG A 1 212 ? 13.433 -8.349 -19.573 1.00 24.92 212 ARG A O 1
ATOM 1581 N N . LYS A 1 213 ? 12.891 -9.770 -21.184 1.00 22.85 213 LYS A N 1
ATOM 1582 C CA . LYS A 1 213 ? 14.218 -10.241 -21.294 1.00 22.32 213 LYS A CA 1
ATOM 1583 C C . LYS A 1 213 ? 14.968 -9.340 -22.281 1.00 24.54 213 LYS A C 1
ATOM 1584 O O . LYS A 1 213 ? 14.451 -9.085 -23.387 1.00 26.35 213 LYS A O 1
ATOM 1590 N N . VAL A 1 214 ? 16.179 -8.881 -21.920 1.00 20.78 214 VAL A N 1
ATOM 1591 C CA . VAL A 1 214 ? 16.831 -7.838 -22.694 1.00 17.88 214 VAL A CA 1
ATOM 1592 C C . VAL A 1 214 ? 17.889 -8.452 -23.620 1.00 18.44 214 VAL A C 1
ATOM 1593 O O . VAL A 1 214 ? 18.294 -9.590 -23.435 1.00 18.15 214 VAL A O 1
ATOM 1597 N N . SER A 1 215 ? 18.326 -7.680 -24.622 1.00 17.35 215 SER A N 1
ATOM 1598 C CA . SER A 1 215 ? 19.381 -8.092 -25.568 1.00 17.94 215 SER A CA 1
ATOM 1599 C C . SER A 1 215 ? 20.697 -8.345 -24.815 1.00 17.95 215 SER A C 1
ATOM 1600 O O . SER A 1 215 ? 20.918 -7.783 -23.741 1.00 19.08 215 SER A O 1
ATOM 1603 N N . ALA A 1 216 ? 21.529 -9.243 -25.332 1.00 18.53 216 ALA A N 1
ATOM 1604 C CA . ALA A 1 216 ? 22.900 -9.419 -24.836 1.00 19.72 216 ALA A CA 1
ATOM 1605 C C . ALA A 1 216 ? 23.610 -8.054 -24.773 1.00 20.62 216 ALA A C 1
ATOM 1606 O O . ALA A 1 216 ? 24.327 -7.745 -23.810 1.00 20.67 216 ALA A O 1
ATOM 1608 N N . GLU A 1 217 ? 23.371 -7.208 -25.772 1.00 20.89 217 GLU A N 1
ATOM 1609 C CA . GLU A 1 217 ? 24.011 -5.905 -25.800 1.00 21.29 217 GLU A CA 1
ATOM 1610 C C . GLU A 1 217 ? 23.555 -5.092 -24.584 1.00 18.82 217 GLU A C 1
ATOM 1611 O O . GLU A 1 217 ? 24.336 -4.331 -24.031 1.00 16.93 217 GLU A O 1
ATOM 1617 N N . GLU A 1 218 ? 22.303 -5.244 -24.167 1.00 17.54 218 GLU A N 1
ATOM 1618 C CA . GLU A 1 218 ? 21.871 -4.452 -23.030 1.00 17.28 218 GLU A CA 1
ATOM 1619 C C . GLU A 1 218 ? 22.476 -4.981 -21.727 1.00 15.86 218 GLU A C 1
ATOM 1620 O O . GLU A 1 218 ? 22.792 -4.190 -20.853 1.00 14.97 218 GLU A O 1
ATOM 1626 N N . VAL A 1 219 ? 22.629 -6.310 -21.601 1.00 15.17 219 VAL A N 1
ATOM 1627 C CA . VAL A 1 219 ? 23.225 -6.867 -20.399 1.00 14.29 219 VAL A CA 1
ATOM 1628 C C . VAL A 1 219 ? 24.670 -6.385 -20.329 1.00 13.98 219 VAL A C 1
ATOM 1629 O O . VAL A 1 219 ? 25.186 -6.076 -19.258 1.00 12.11 219 VAL A O 1
ATOM 1633 N N . THR A 1 220 ? 25.295 -6.367 -21.497 1.00 13.94 220 THR A N 1
ATOM 1634 C CA . THR A 1 220 ? 26.683 -6.006 -21.607 1.00 14.27 220 THR A CA 1
ATOM 1635 C C . THR A 1 220 ? 26.868 -4.596 -21.034 1.00 14.50 220 THR A C 1
ATOM 1636 O O . THR A 1 220 ? 27.786 -4.350 -20.236 1.00 14.36 220 THR A O 1
ATOM 1640 N N . GLU A 1 221 ? 25.955 -3.699 -21.397 1.00 14.82 221 GLU A N 1
ATOM 1641 C CA . GLU A 1 221 ? 26.023 -2.306 -20.912 1.00 15.05 221 GLU A CA 1
ATOM 1642 C C . GLU A 1 221 ? 25.854 -2.280 -19.383 1.00 13.65 221 GLU A C 1
ATOM 1643 O O . GLU A 1 221 ? 26.617 -1.585 -18.707 1.00 12.87 221 GLU A O 1
ATOM 1649 N N . TRP A 1 222 ? 24.870 -3.013 -18.840 1.00 13.20 222 TRP A N 1
ATOM 1650 C CA . TRP A 1 222 ? 24.658 -3.059 -17.374 1.00 12.70 222 TRP A CA 1
ATOM 1651 C C . TRP A 1 222 ? 25.936 -3.475 -16.668 1.00 12.79 222 TRP A C 1
ATOM 1652 O O . TRP A 1 222 ? 26.271 -2.939 -15.642 1.00 12.48 222 TRP A O 1
ATOM 1663 N N . VAL A 1 223 ? 26.637 -4.460 -17.183 1.00 12.39 223 VAL A N 1
ATOM 1664 C CA . VAL A 1 223 ? 27.567 -5.106 -16.272 1.00 12.62 223 VAL A CA 1
ATOM 1665 C C . VAL A 1 223 ? 28.996 -4.711 -16.648 1.00 12.56 223 VAL A C 1
ATOM 1666 O O . VAL A 1 223 ? 29.912 -5.075 -15.924 1.00 12.16 223 VAL A O 1
ATOM 1670 N N . GLY A 1 224 ? 29.187 -4.050 -17.808 1.00 12.04 224 GLY A N 1
ATOM 1671 C CA . GLY A 1 224 ? 30.503 -3.491 -18.175 1.00 11.49 224 GLY A CA 1
ATOM 1672 C C . GLY A 1 224 ? 31.498 -4.520 -18.690 1.00 11.64 224 GLY A C 1
ATOM 1673 O O . GLY A 1 224 ? 32.705 -4.283 -18.660 1.00 11.94 224 GLY A O 1
ATOM 1674 N N . GLU A 1 225 ? 31.029 -5.694 -19.108 1.00 11.43 225 GLU A N 1
ATOM 1675 C CA . GLU A 1 225 ? 31.853 -6.640 -19.870 1.00 11.90 225 GLU A CA 1
ATOM 1676 C C . GLU A 1 225 ? 30.943 -7.343 -20.890 1.00 11.82 225 GLU A C 1
ATOM 1677 O O . GLU A 1 225 ? 29.727 -7.336 -20.731 1.00 11.53 225 GLU A O 1
ATOM 1683 N N . PRO A 1 226 ? 31.527 -7.900 -21.950 1.00 12.45 226 PRO A N 1
ATOM 1684 C CA . PRO A 1 226 ? 30.726 -8.532 -22.996 1.00 13.60 226 PRO A CA 1
ATOM 1685 C C . PRO A 1 226 ? 29.965 -9.770 -22.488 1.00 14.76 226 PRO A C 1
ATOM 1686 O O . PRO A 1 226 ? 30.560 -10.640 -21.862 1.00 15.67 226 PRO A O 1
ATOM 1690 N N . VAL A 1 227 ? 28.664 -9.821 -22.710 1.00 15.34 227 VAL A N 1
ATOM 1691 C CA . VAL A 1 227 ? 27.847 -10.998 -22.355 1.00 16.32 227 VAL A CA 1
ATOM 1692 C C . VAL A 1 227 ? 27.163 -11.446 -23.651 1.00 17.43 227 VAL A C 1
ATOM 1693 O O . VAL A 1 227 ? 26.544 -10.614 -24.317 1.00 16.78 227 VAL A O 1
ATOM 1697 N N . SER A 1 228 ? 27.247 -12.721 -24.012 1.00 18.22 228 SER A N 1
ATOM 1698 C CA . SER A 1 228 ? 26.718 -13.135 -25.303 1.00 19.43 228 SER A CA 1
ATOM 1699 C C . SER A 1 228 ? 25.317 -13.712 -25.139 1.00 22.79 228 SER A C 1
ATOM 1700 O O . SER A 1 228 ? 24.525 -13.728 -26.088 1.00 23.50 228 SER A O 1
ATOM 1703 N N . GLY A 1 229 ? 25.016 -14.178 -23.931 1.00 23.64 229 GLY A N 1
ATOM 1704 C CA . GLY A 1 229 ? 23.776 -14.893 -23.702 1.00 23.42 229 GLY A CA 1
ATOM 1705 C C . GLY A 1 229 ? 23.825 -16.319 -24.233 1.00 24.17 229 GLY A C 1
ATOM 1706 O O . GLY A 1 229 ? 22.812 -16.983 -24.244 1.00 23.67 229 GLY A O 1
ATOM 1707 N N . GLU A 1 230 ? 25.005 -16.799 -24.606 1.00 24.68 230 GLU A N 1
ATOM 1708 C CA . GLU A 1 230 ? 25.229 -18.145 -25.142 1.00 27.91 230 GLU A CA 1
ATOM 1709 C C . GLU A 1 230 ? 25.441 -19.142 -23.991 1.00 27.31 230 GLU A C 1
ATOM 1710 O O . GLU A 1 230 ? 25.997 -18.753 -22.955 1.00 28.89 230 GLU A O 1
ATOM 1716 N N . TRP A 1 231 ? 25.082 -20.422 -24.182 1.00 23.90 231 TRP A N 1
ATOM 1717 C CA . TRP A 1 231 ? 25.452 -21.486 -23.227 1.00 22.47 231 TRP A CA 1
ATOM 1718 C C . TRP A 1 231 ? 26.938 -21.782 -23.378 1.00 22.88 231 TRP A C 1
ATOM 1719 O O . TRP A 1 231 ? 27.437 -21.759 -24.473 1.00 23.33 231 TRP A O 1
ATOM 1730 N N . LYS A 1 232 ? 27.608 -22.046 -22.267 1.00 23.96 232 LYS A N 1
ATOM 1731 C CA . LYS A 1 232 ? 29.045 -22.327 -22.217 1.00 27.72 232 LYS A CA 1
ATOM 1732 C C . LYS A 1 232 ? 29.247 -23.514 -21.264 1.00 27.45 232 LYS A C 1
ATOM 1733 O O . LYS A 1 232 ? 28.562 -23.622 -20.248 1.00 24.35 232 LYS A O 1
ATOM 1739 N N . ASP A 1 233 ? 30.156 -24.418 -21.591 1.00 28.71 233 ASP A N 1
ATOM 1740 C CA . ASP A 1 233 ? 30.248 -25.644 -20.820 1.00 30.23 233 ASP A CA 1
ATOM 1741 C C . ASP A 1 233 ? 31.199 -25.395 -19.659 1.00 30.29 233 ASP A C 1
ATOM 1742 O O . ASP A 1 233 ? 32.241 -24.841 -19.869 1.00 30.51 233 ASP A O 1
ATOM 1747 N N . GLU A 1 234 ? 30.812 -25.781 -18.454 1.00 31.67 234 GLU A N 1
ATOM 1748 C CA . GLU A 1 234 ? 31.710 -25.695 -17.319 1.00 33.34 234 GLU A CA 1
ATOM 1749 C C . GLU A 1 234 ? 31.648 -27.021 -16.559 1.00 33.30 234 GLU A C 1
ATOM 1750 O O . GLU A 1 234 ? 30.922 -27.132 -15.582 1.00 33.32 234 GLU A O 1
ATOM 1756 N N . GLY A 1 235 ? 32.385 -28.026 -17.031 1.00 33.87 235 GLY A N 1
ATOM 1757 C CA . GLY A 1 235 ? 32.418 -29.335 -16.363 1.00 32.33 235 GLY A CA 1
ATOM 1758 C C . GLY A 1 235 ? 31.099 -30.068 -16.540 1.00 30.78 235 GLY A C 1
ATOM 1759 O O . GLY A 1 235 ? 30.699 -30.352 -17.657 1.00 31.90 235 GLY A O 1
ATOM 1760 N N . GLU A 1 236 ? 30.378 -30.302 -15.451 1.00 32.59 236 GLU A N 1
ATOM 1761 C CA . GLU A 1 236 ? 29.094 -31.016 -15.515 1.00 32.46 236 GLU A CA 1
ATOM 1762 C C . GLU A 1 236 ? 27.907 -30.051 -15.619 1.00 29.57 236 GLU A C 1
ATOM 1763 O O . GLU A 1 236 ? 26.755 -30.517 -15.758 1.00 29.66 236 GLU A O 1
ATOM 1769 N N . VAL A 1 237 ? 28.153 -28.739 -15.564 1.00 23.21 237 VAL A N 1
ATOM 1770 C CA . VAL A 1 237 ? 27.078 -27.810 -15.819 1.00 20.04 237 VAL A CA 1
ATOM 1771 C C . VAL A 1 237 ? 27.321 -27.083 -17.148 1.00 17.83 237 VAL A C 1
ATOM 1772 O O . VAL A 1 237 ? 28.421 -27.065 -17.654 1.00 16.55 237 VAL A O 1
ATOM 1776 N N . ARG A 1 238 ? 26.259 -26.527 -17.708 1.00 17.71 238 ARG A N 1
ATOM 1777 C CA . ARG A 1 238 ? 26.379 -25.437 -18.685 1.00 18.92 238 ARG A CA 1
ATOM 1778 C C . ARG A 1 238 ? 25.730 -24.177 -18.074 1.00 17.86 238 ARG A C 1
ATOM 1779 O O . ARG A 1 238 ? 24.760 -24.282 -17.300 1.00 17.23 238 ARG A O 1
ATOM 1787 N N . ILE A 1 239 ? 26.263 -22.990 -18.404 1.00 17.45 239 ILE A N 1
ATOM 1788 C CA . ILE 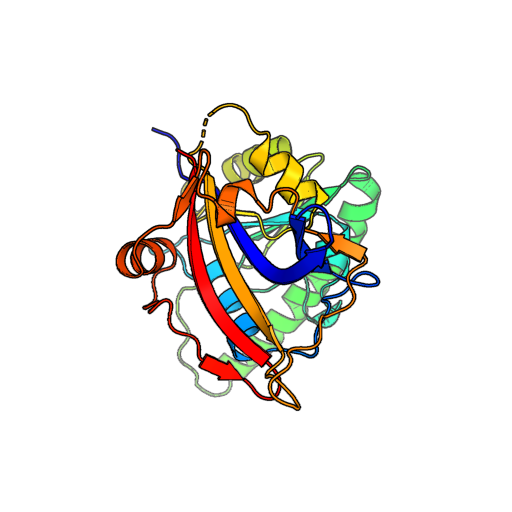A 1 239 ? 25.777 -21.701 -17.842 1.00 17.13 239 ILE A CA 1
ATOM 1789 C C . ILE A 1 239 ? 25.614 -20.668 -18.971 1.00 17.40 239 ILE A C 1
ATOM 1790 O O . ILE A 1 239 ? 26.316 -20.728 -19.992 1.00 19.17 239 ILE A O 1
ATOM 1795 N N . GLN A 1 240 ? 24.701 -19.726 -18.769 1.00 16.78 240 GLN A N 1
ATOM 1796 C CA . GLN A 1 240 ? 24.523 -18.567 -19.628 1.00 16.52 240 GLN A CA 1
ATOM 1797 C C . GLN A 1 240 ? 24.046 -17.401 -18.748 1.00 17.56 240 GLN A C 1
ATOM 1798 O O . GLN A 1 240 ? 23.412 -17.625 -17.685 1.00 15.97 240 GLN A O 1
ATOM 1804 N N . MET A 1 241 ? 24.320 -16.167 -19.207 1.00 16.65 241 MET A N 1
ATOM 1805 C CA . MET A 1 241 ? 23.980 -14.950 -18.462 1.00 16.19 241 MET A CA 1
ATOM 1806 C C . MET A 1 241 ? 22.920 -14.175 -19.243 1.00 16.67 241 MET A C 1
ATOM 1807 O O . MET A 1 241 ? 23.043 -13.983 -20.447 1.00 17.11 241 MET A O 1
ATOM 1812 N N . VAL A 1 242 ? 21.849 -13.776 -18.573 1.00 15.70 242 VAL A N 1
ATOM 1813 C CA . VAL A 1 242 ? 20.783 -13.087 -19.249 1.00 15.88 242 VAL A CA 1
ATOM 1814 C C . VAL A 1 242 ? 20.361 -11.927 -18.343 1.00 16.92 242 VAL A C 1
ATOM 1815 O O . VAL A 1 242 ? 20.804 -11.862 -17.197 1.00 18.37 242 VAL A O 1
ATOM 1819 N N . GLY A 1 243 ? 19.535 -11.010 -18.828 1.00 15.98 243 GLY A N 1
ATOM 1820 C CA . GLY A 1 243 ? 19.027 -9.989 -17.946 1.00 17.07 243 GLY A CA 1
ATOM 1821 C C . GLY A 1 243 ? 17.553 -9.721 -18.166 1.00 18.80 243 GLY A C 1
ATOM 1822 O O . GLY A 1 243 ? 17.026 -9.885 -19.266 1.00 21.29 243 GLY A O 1
ATOM 1823 N N . TYR A 1 244 ? 16.893 -9.272 -17.117 1.00 20.44 244 TYR A N 1
ATOM 1824 C CA . TYR A 1 244 ? 15.482 -8.999 -17.157 1.00 21.49 244 TYR A CA 1
ATOM 1825 C C . TYR A 1 244 ? 15.253 -7.613 -16.564 1.00 23.26 244 TYR A C 1
ATOM 1826 O O . TYR A 1 244 ? 15.848 -7.283 -15.528 1.00 25.13 244 TYR A O 1
ATOM 1835 N N . GLU A 1 245 ? 14.438 -6.797 -17.224 1.00 23.10 245 GLU A N 1
ATOM 1836 C CA . GLU A 1 245 ? 14.098 -5.519 -16.651 1.00 25.28 245 GLU A CA 1
ATOM 1837 C C . GLU A 1 245 ? 12.601 -5.528 -16.385 1.00 25.63 245 GLU A C 1
ATOM 1838 O O . GLU A 1 245 ? 11.867 -6.136 -17.151 1.00 25.79 245 GLU A O 1
ATOM 1844 N N . ARG A 1 246 ? 12.194 -4.913 -15.282 1.00 27.85 246 ARG A N 1
ATOM 1845 C CA . ARG A 1 246 ? 10.787 -4.785 -14.981 1.00 33.22 246 ARG A CA 1
ATOM 1846 C C . ARG A 1 246 ? 10.125 -3.870 -16.018 1.00 37.21 246 ARG A C 1
ATOM 1847 O O . ARG A 1 246 ? 10.702 -2.870 -16.408 1.00 44.26 246 ARG A O 1
ATOM 1855 N N . VAL A 1 247 ? 8.918 -4.232 -16.444 1.00 39.85 247 VAL A N 1
ATOM 1856 C CA . VAL A 1 247 ? 8.113 -3.458 -17.375 1.00 39.85 247 VAL A CA 1
ATOM 1857 C C . VAL A 1 247 ? 6.866 -2.989 -16.629 1.00 41.53 247 VAL A C 1
ATOM 1858 O O . VAL A 1 247 ? 6.885 -1.920 -16.031 1.00 46.46 247 VAL A O 1
#

Radius of gyration: 18.42 Å; Cα contacts (8 Å, |Δi|>4): 459; chains: 1; bounding box: 55×51×44 Å